Protein AF-A0A3M6VAS5-F1 (afdb_monomer)

pLDDT: mean 88.01, std 10.21, range [37.16, 97.88]

Sequence (318 aa):
MADYNDTTRLKILKGLSEIEGTEEVVKQLQDNLVALWKIEKPFAKNLFAKLELDKAGSEVYFDMWVKYVVQKCDKLHVSKSVINKLSRRHGDEGLLKMFNALAQAEVGKNIQGKLTSALITSWKNQEKSTRDVYELLELNVKSEFNEPINVKLFSMWVQYAVHMQDTDIGAVINRCNLDFRVAILGDLKQIKGMNGVVQLLQNSLLGHFLNFEGSYQDQVVQVFRDLNLQNDLLRNPNLDLFYSFTEKLDRGKTKEEWLITAARAACGDMVLNKILEAAKKNDQTAKLLRRELDKQKILQNDNAFNAYLEGQLQLIQE

Foldseek 3Di:
DDPPDVLNLVVVLVVLVVDPPCVVVNVVSLVVSLVVCVVVVDALVVLCVVQVVLHQRDPSSLVSSLVSCLVCLVPYDDDLVNLVSQCVRVNLNSLVVSLVSNVVSVHNVVSNVSSLVSNLVRCVVVVPDLVNLCVVLVQVPPCPPVPQRDLSSLLSSLVSCVVVVPPCNLVVLVPDDLLSLLSNLQVLLVDPPSVVVNVSSLVVNLVVLVPDDDDPLVSLLVVCVSNVCLPLVVPRSCVVSSQVNVVVVDDPDHSLLSNLSNNCVNPNPVSLVVSLVPDDPPPPSSVSNVVSNVVVVVVVVVVVVVVVVVVVVVVVVD

Structure (mmCIF, N/CA/C/O backbone):
data_AF-A0A3M6VAS5-F1
#
_entry.id   AF-A0A3M6VAS5-F1
#
loop_
_atom_site.group_PDB
_atom_site.id
_atom_site.type_symbol
_atom_site.label_atom_id
_atom_site.label_alt_id
_atom_site.label_comp_id
_atom_site.label_asym_id
_atom_site.label_entity_id
_atom_site.label_seq_id
_atom_site.pdbx_PDB_ins_code
_atom_site.Cartn_x
_atom_site.Cartn_y
_atom_site.Cartn_z
_atom_site.occupancy
_atom_site.B_iso_or_equiv
_atom_site.auth_seq_id
_atom_site.auth_comp_id
_atom_site.auth_asym_id
_atom_site.auth_atom_id
_atom_site.pdbx_PDB_model_num
ATOM 1 N N . MET A 1 1 ? 19.677 -34.483 -25.424 1.00 37.16 1 MET A N 1
ATOM 2 C CA . MET A 1 1 ? 18.945 -33.230 -25.712 1.00 37.16 1 MET A CA 1
ATOM 3 C C . MET A 1 1 ? 19.988 -32.177 -26.029 1.00 37.16 1 MET A C 1
ATOM 5 O O . MET A 1 1 ? 20.904 -32.029 -25.234 1.00 37.16 1 MET A O 1
ATOM 9 N N . ALA A 1 2 ? 19.938 -31.581 -27.221 1.00 37.75 2 ALA A N 1
ATOM 10 C CA . ALA A 1 2 ? 20.997 -30.712 -27.729 1.00 37.75 2 ALA A CA 1
ATOM 11 C C . ALA A 1 2 ? 21.251 -29.518 -26.794 1.00 37.75 2 ALA A C 1
ATOM 13 O O . ALA A 1 2 ? 20.309 -28.850 -26.362 1.00 37.75 2 ALA A O 1
ATOM 14 N N . ASP A 1 3 ? 22.528 -29.274 -26.511 1.00 42.50 3 ASP A N 1
ATOM 15 C CA . ASP A 1 3 ? 23.045 -28.162 -25.717 1.00 42.50 3 ASP A CA 1
ATOM 16 C C . ASP A 1 3 ? 22.912 -26.852 -26.514 1.00 42.50 3 ASP A C 1
ATOM 18 O O . ASP A 1 3 ? 23.864 -26.299 -27.062 1.00 42.50 3 ASP A O 1
ATOM 22 N N . TYR A 1 4 ? 21.670 -26.399 -26.693 1.00 52.38 4 TYR A N 1
ATOM 23 C CA . TYR A 1 4 ? 21.397 -25.080 -27.243 1.00 52.38 4 TYR A CA 1
ATOM 24 C C . TYR A 1 4 ? 21.810 -24.053 -26.195 1.00 52.38 4 TYR A C 1
ATOM 26 O O . TYR A 1 4 ? 21.103 -23.865 -25.201 1.00 52.38 4 TYR A O 1
ATOM 34 N N . ASN A 1 5 ? 22.940 -23.379 -26.429 1.00 74.62 5 ASN A N 1
ATOM 35 C CA . ASN A 1 5 ? 23.345 -22.268 -25.580 1.00 74.62 5 ASN A CA 1
ATOM 36 C C . ASN A 1 5 ? 22.214 -21.221 -25.528 1.00 74.62 5 ASN A C 1
ATOM 38 O O . ASN A 1 5 ? 21.509 -20.968 -26.511 1.00 74.62 5 ASN A O 1
ATOM 42 N N . ASP A 1 6 ? 22.025 -20.613 -24.361 1.00 75.19 6 ASP A N 1
ATOM 43 C CA . ASP A 1 6 ? 20.969 -19.623 -24.125 1.00 75.19 6 ASP A CA 1
ATOM 44 C C . ASP A 1 6 ? 20.954 -18.487 -25.159 1.00 75.19 6 ASP A C 1
ATOM 46 O O . ASP A 1 6 ? 19.893 -17.985 -25.517 1.00 75.19 6 ASP A O 1
ATOM 50 N N . THR A 1 7 ? 22.120 -18.104 -25.683 1.00 80.62 7 THR A N 1
ATOM 51 C CA . THR A 1 7 ? 22.249 -17.088 -26.736 1.00 80.62 7 THR A CA 1
ATOM 52 C C . THR A 1 7 ? 21.488 -17.477 -28.003 1.00 80.62 7 THR A C 1
ATOM 54 O O . THR A 1 7 ? 20.856 -16.632 -28.634 1.00 80.62 7 THR A O 1
ATOM 57 N N . THR A 1 8 ? 21.516 -18.754 -28.378 1.00 84.81 8 THR A N 1
ATOM 58 C CA . THR A 1 8 ? 20.812 -19.249 -29.564 1.00 84.81 8 THR A CA 1
ATOM 59 C C . THR A 1 8 ? 19.305 -19.279 -29.327 1.00 84.81 8 THR A C 1
ATOM 61 O O . THR A 1 8 ? 18.548 -18.856 -30.198 1.00 84.81 8 THR A O 1
ATOM 64 N N . ARG A 1 9 ? 18.861 -19.683 -28.128 1.00 86.56 9 ARG A N 1
ATOM 65 C CA . ARG A 1 9 ? 17.438 -19.639 -27.744 1.00 86.56 9 ARG A CA 1
ATOM 66 C C . ARG A 1 9 ? 16.881 -18.216 -27.776 1.00 86.56 9 ARG A C 1
ATOM 68 O O . ARG A 1 9 ? 15.789 -18.011 -28.290 1.00 86.56 9 ARG A O 1
ATOM 75 N N . LEU A 1 10 ? 17.649 -17.240 -27.289 1.00 88.06 10 LEU A N 1
ATOM 76 C CA . LEU A 1 10 ? 17.271 -15.826 -27.333 1.00 88.06 10 LEU A CA 1
ATOM 77 C C . LEU A 1 10 ? 17.144 -15.321 -28.779 1.00 88.06 10 LEU A C 1
ATOM 79 O O . LEU A 1 10 ? 16.135 -14.720 -29.126 1.00 88.06 10 LEU A O 1
ATOM 83 N N . LYS A 1 11 ? 18.101 -15.637 -29.662 1.00 87.06 11 LYS A N 1
ATOM 84 C CA . LYS A 1 11 ? 18.011 -15.257 -31.086 1.00 87.06 11 LYS A CA 1
ATOM 85 C C . LYS A 1 11 ? 16.782 -15.844 -31.785 1.00 87.06 11 LYS A C 1
ATOM 87 O O . LYS A 1 11 ? 16.129 -15.124 -32.533 1.00 87.06 11 LYS A O 1
ATOM 92 N N . ILE A 1 12 ? 16.466 -17.117 -31.530 1.00 89.12 12 ILE A N 1
ATOM 93 C CA . ILE A 1 12 ? 15.255 -17.765 -32.062 1.00 89.12 12 ILE A CA 1
ATOM 94 C C . ILE A 1 12 ? 14.007 -17.059 -31.536 1.00 89.12 12 ILE A C 1
ATOM 96 O O . ILE A 1 12 ? 13.130 -16.719 -32.321 1.00 89.12 12 ILE A O 1
ATOM 100 N N . LEU A 1 13 ? 13.952 -16.794 -30.228 1.00 90.19 13 LEU A N 1
ATOM 101 C CA . LEU A 1 13 ? 12.840 -16.082 -29.608 1.00 90.19 13 LEU A CA 1
ATOM 102 C C . LEU A 1 13 ? 12.606 -14.715 -30.262 1.00 90.19 13 LEU A C 1
ATOM 104 O O . LEU A 1 13 ? 11.469 -14.402 -30.595 1.00 90.19 13 LEU A O 1
ATOM 108 N N . LYS A 1 14 ? 13.669 -13.930 -30.477 1.00 86.25 14 LYS A N 1
ATOM 109 C CA . LYS A 1 14 ? 13.562 -12.629 -31.146 1.00 86.25 14 LYS A CA 1
ATOM 110 C C . LYS A 1 14 ? 13.015 -12.768 -32.566 1.00 86.25 14 LYS A C 1
ATOM 112 O O . LYS A 1 14 ? 12.072 -12.070 -32.914 1.00 86.25 14 LYS A O 1
ATOM 117 N N . GLY A 1 15 ? 13.579 -13.681 -33.358 1.00 89.25 15 GLY A N 1
ATOM 118 C CA . GLY A 1 15 ? 13.130 -13.894 -34.734 1.00 89.25 15 GLY A CA 1
ATOM 119 C C . GLY A 1 15 ? 11.664 -14.324 -34.812 1.00 89.25 15 GLY A C 1
ATOM 120 O O . GLY A 1 15 ? 10.935 -13.824 -35.654 1.00 89.25 15 GLY A O 1
ATOM 121 N N . LEU A 1 16 ? 11.213 -15.194 -33.900 1.00 89.75 16 LEU A N 1
ATOM 122 C CA . LEU A 1 16 ? 9.803 -15.577 -33.813 1.00 89.75 16 LEU A CA 1
ATOM 123 C C . LEU A 1 16 ? 8.924 -14.399 -33.383 1.00 89.75 16 LEU A C 1
ATOM 125 O O . LEU A 1 16 ? 7.894 -14.179 -33.994 1.00 89.75 16 LEU A O 1
ATOM 129 N N . SER A 1 17 ? 9.349 -13.579 -32.416 1.00 87.00 17 SER A N 1
ATOM 130 C CA . SER A 1 17 ? 8.546 -12.432 -31.954 1.00 87.00 17 SER A CA 1
ATOM 131 C C . SER A 1 17 ? 8.266 -11.364 -33.019 1.00 87.00 17 SER A C 1
ATOM 133 O O . SER A 1 17 ? 7.413 -10.511 -32.804 1.00 87.00 17 SER A O 1
ATOM 135 N N . GLU A 1 18 ? 8.967 -11.407 -34.154 1.00 87.88 18 GLU A N 1
ATOM 136 C CA . GLU A 1 18 ? 8.764 -10.521 -35.305 1.00 87.88 18 GLU A CA 1
ATOM 137 C C . GLU A 1 18 ? 7.804 -11.128 -36.359 1.00 87.88 18 GLU A C 1
ATOM 139 O O . GLU A 1 18 ? 7.487 -10.467 -37.346 1.00 87.88 18 GLU A O 1
ATOM 144 N N . ILE A 1 19 ? 7.333 -12.371 -36.168 1.00 91.56 19 ILE A N 1
ATOM 145 C CA . ILE A 1 19 ? 6.457 -13.107 -37.094 1.00 91.56 19 ILE A CA 1
ATOM 146 C C . ILE A 1 19 ? 5.046 -13.225 -36.501 1.00 91.56 19 ILE A C 1
ATOM 148 O O . ILE A 1 19 ? 4.850 -13.866 -35.465 1.00 91.56 19 ILE A O 1
ATOM 152 N N . GLU A 1 20 ? 4.061 -12.673 -37.210 1.00 90.69 20 GLU A N 1
ATOM 153 C CA . GLU A 1 20 ? 2.636 -12.790 -36.877 1.00 90.69 20 GLU A CA 1
ATOM 154 C C . GLU A 1 20 ? 2.178 -14.260 -36.859 1.00 90.69 20 GLU A C 1
ATOM 156 O O . GLU A 1 20 ? 2.533 -15.051 -37.739 1.00 90.69 20 GLU A O 1
ATOM 161 N N . GLY A 1 21 ? 1.396 -14.643 -35.847 1.00 92.00 21 GLY A N 1
ATOM 162 C CA . GLY A 1 21 ? 0.877 -16.005 -35.681 1.00 92.00 21 GLY A CA 1
ATOM 163 C C . GLY A 1 21 ? 1.789 -16.947 -34.886 1.00 92.00 21 GLY A C 1
ATOM 164 O O . GLY A 1 21 ? 1.493 -18.139 -34.772 1.00 92.00 21 GLY A O 1
ATOM 165 N N . THR A 1 22 ? 2.904 -16.452 -34.335 1.00 92.88 22 THR A N 1
ATOM 166 C CA . THR A 1 22 ? 3.824 -17.246 -33.497 1.00 92.88 22 THR A CA 1
ATOM 167 C C . THR A 1 22 ? 3.734 -16.927 -32.001 1.00 92.88 22 THR A C 1
ATOM 169 O O . THR A 1 22 ? 4.528 -17.439 -31.208 1.00 92.88 22 THR A O 1
ATOM 172 N N . GLU A 1 23 ? 2.753 -16.128 -31.582 1.00 90.75 23 GLU A N 1
ATOM 173 C CA . GLU A 1 23 ? 2.645 -15.541 -30.241 1.00 90.75 23 GLU A CA 1
ATOM 174 C C . GLU A 1 23 ? 2.621 -16.607 -29.138 1.00 90.75 23 GLU A C 1
ATOM 176 O O . GLU A 1 23 ? 3.299 -16.472 -28.117 1.00 90.75 23 GLU A O 1
ATOM 181 N N . GLU A 1 24 ? 1.899 -17.709 -29.357 1.00 92.25 24 GLU A N 1
ATOM 182 C CA . GLU A 1 24 ? 1.828 -18.816 -28.398 1.00 92.25 24 GLU A CA 1
ATOM 183 C C . GLU A 1 24 ? 3.183 -19.528 -28.251 1.00 92.25 24 GLU A C 1
ATOM 185 O O . GLU A 1 24 ? 3.620 -19.835 -27.140 1.00 92.25 24 GLU A O 1
ATOM 190 N N . VAL A 1 25 ? 3.907 -19.727 -29.356 1.00 90.75 25 VAL A N 1
ATOM 191 C CA . VAL A 1 25 ? 5.240 -20.353 -29.341 1.00 90.75 25 VAL A CA 1
ATOM 192 C C . VAL A 1 25 ? 6.253 -19.437 -28.652 1.00 90.75 25 VAL A C 1
ATOM 194 O O . VAL A 1 25 ? 7.049 -19.895 -27.828 1.00 90.75 25 VAL A O 1
ATOM 197 N N . VAL A 1 26 ? 6.197 -18.133 -28.940 1.00 90.12 26 VAL A N 1
ATOM 198 C CA . VAL A 1 26 ? 7.004 -17.094 -28.283 1.00 90.12 26 VAL A CA 1
ATOM 199 C C . VAL A 1 26 ? 6.764 -17.118 -26.775 1.00 90.12 26 VAL A C 1
ATOM 201 O O . VAL A 1 26 ? 7.724 -17.194 -26.008 1.00 90.12 26 VAL A O 1
ATOM 204 N N . LYS A 1 27 ? 5.503 -17.138 -26.336 1.00 89.56 27 LYS A N 1
ATOM 205 C CA . LYS A 1 27 ? 5.136 -17.191 -24.917 1.00 89.56 27 LYS A CA 1
ATOM 206 C C . LYS A 1 27 ? 5.679 -18.443 -24.223 1.00 89.56 27 LYS A C 1
ATOM 208 O O . LYS A 1 27 ? 6.303 -18.335 -23.167 1.00 89.56 27 LYS A O 1
ATOM 213 N N . GLN A 1 28 ? 5.527 -19.620 -24.834 1.00 89.94 28 GLN A N 1
ATOM 214 C CA . GLN A 1 28 ? 6.066 -20.872 -24.288 1.00 89.94 28 GLN A CA 1
ATOM 215 C C . GLN A 1 28 ? 7.598 -20.841 -24.172 1.00 89.94 28 GLN A C 1
ATOM 217 O O . GLN A 1 28 ? 8.160 -21.259 -23.156 1.00 89.94 28 GLN A O 1
ATOM 222 N N . LEU A 1 29 ? 8.294 -20.310 -25.182 1.00 89.44 29 LEU A N 1
ATOM 223 C CA . LEU A 1 29 ? 9.748 -20.127 -25.147 1.00 89.44 29 LEU A CA 1
ATOM 224 C C . LEU A 1 29 ? 10.177 -19.157 -24.039 1.00 89.44 29 LEU A C 1
ATOM 226 O O . LEU A 1 29 ? 11.142 -19.442 -23.324 1.00 89.44 29 LEU A O 1
ATOM 230 N N . GLN A 1 30 ? 9.458 -18.046 -23.859 1.00 89.81 30 GLN A N 1
ATOM 231 C CA . GLN A 1 30 ? 9.714 -17.095 -22.777 1.00 89.81 30 GLN A CA 1
ATOM 232 C C . GLN A 1 30 ? 9.555 -17.753 -21.404 1.00 89.81 30 GLN A C 1
ATOM 234 O O . GLN A 1 30 ? 10.437 -17.620 -20.554 1.00 89.81 30 GLN A O 1
ATOM 239 N N . ASP A 1 31 ? 8.460 -18.483 -21.189 1.00 88.19 31 ASP A N 1
ATOM 240 C CA . ASP A 1 31 ? 8.180 -19.163 -19.924 1.00 88.19 31 ASP A CA 1
ATOM 241 C C . ASP A 1 31 ? 9.241 -20.219 -19.598 1.00 88.19 31 ASP A C 1
ATOM 243 O O . ASP A 1 31 ? 9.740 -20.262 -18.468 1.00 88.19 31 ASP A O 1
ATOM 247 N N . ASN A 1 32 ? 9.661 -21.001 -20.597 1.00 89.12 32 ASN A N 1
ATOM 248 C CA . ASN A 1 32 ? 10.727 -21.992 -20.457 1.00 89.12 32 ASN A CA 1
ATOM 249 C C . ASN A 1 32 ? 12.078 -21.350 -20.104 1.00 89.12 32 ASN A C 1
ATOM 251 O O . ASN A 1 32 ? 12.770 -21.827 -19.203 1.00 89.12 32 ASN A O 1
ATOM 255 N N . LEU A 1 33 ? 12.450 -20.251 -20.768 1.00 89.94 33 LEU A N 1
ATOM 256 C CA . LEU A 1 33 ? 13.692 -19.522 -20.481 1.00 89.94 33 LEU A CA 1
ATOM 257 C C . LEU A 1 33 ? 13.678 -18.903 -19.081 1.00 89.94 33 LEU A C 1
ATOM 259 O O . LEU A 1 33 ? 14.643 -19.045 -18.329 1.00 89.94 33 LEU A O 1
ATOM 263 N N . VAL A 1 34 ? 12.568 -18.274 -18.691 1.00 87.12 34 VAL A N 1
ATOM 264 C CA . VAL A 1 34 ? 12.418 -17.721 -17.341 1.00 87.12 34 VAL A CA 1
ATOM 265 C C . VAL A 1 34 ? 12.504 -18.838 -16.301 1.00 87.12 34 VAL A C 1
ATOM 267 O O . VAL A 1 34 ? 13.209 -18.675 -15.306 1.00 87.12 34 VAL A O 1
ATOM 270 N N . ALA A 1 35 ? 11.850 -19.985 -16.523 1.00 87.06 35 ALA A N 1
ATOM 271 C CA . ALA A 1 35 ? 11.929 -21.148 -15.639 1.00 87.06 35 ALA A CA 1
ATOM 272 C C . ALA A 1 35 ? 13.358 -21.700 -15.517 1.00 87.06 35 ALA A C 1
ATOM 274 O O . ALA A 1 35 ? 13.797 -22.011 -14.408 1.00 87.06 35 ALA A O 1
ATOM 275 N N . LEU A 1 36 ? 14.113 -21.745 -16.614 1.00 87.50 36 LEU A N 1
ATOM 276 C CA . LEU A 1 36 ? 15.519 -22.146 -16.611 1.00 87.50 36 LEU A CA 1
ATOM 277 C C . LEU A 1 36 ? 16.378 -21.183 -15.779 1.00 87.50 36 LEU A C 1
ATOM 279 O O . LEU A 1 36 ? 17.084 -21.620 -14.866 1.00 87.50 36 LEU A O 1
ATOM 283 N N . TRP A 1 37 ? 16.227 -19.868 -15.961 1.00 88.81 37 TRP A N 1
ATOM 284 C CA . TRP A 1 37 ? 16.923 -18.885 -15.123 1.00 88.81 37 TRP A CA 1
ATOM 285 C C . TRP A 1 37 ? 16.540 -19.001 -13.644 1.00 88.81 37 TRP A C 1
ATOM 287 O O . TRP A 1 37 ? 17.341 -18.667 -12.770 1.00 88.81 37 TRP A O 1
ATOM 297 N N . LYS A 1 38 ? 15.354 -19.527 -13.300 1.00 82.00 38 LYS A N 1
ATOM 298 C CA . LYS A 1 38 ? 15.020 -19.797 -11.890 1.00 82.00 38 LYS A CA 1
ATOM 299 C C . LYS A 1 38 ? 15.902 -20.865 -11.257 1.00 82.00 38 LYS A C 1
ATOM 301 O O . LYS A 1 38 ? 16.079 -20.801 -10.032 1.00 82.00 38 LYS A O 1
ATOM 306 N N . ILE A 1 39 ? 16.352 -21.835 -12.049 1.00 83.81 39 ILE A N 1
ATOM 30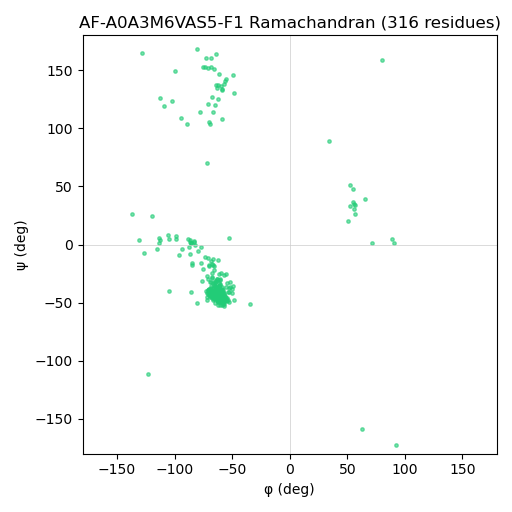7 C CA . ILE A 1 39 ? 17.203 -22.950 -11.630 1.00 83.81 39 ILE A CA 1
ATOM 308 C C . ILE A 1 39 ? 18.651 -22.467 -11.563 1.00 83.81 39 ILE A C 1
ATOM 310 O O . ILE A 1 39 ? 19.281 -22.596 -10.514 1.00 83.81 39 ILE A O 1
ATOM 314 N N . GLU A 1 40 ? 19.126 -21.827 -12.633 1.00 84.31 40 GLU A N 1
ATOM 315 C CA . GLU A 1 40 ? 20.497 -21.310 -12.745 1.00 84.31 40 GLU A CA 1
ATOM 316 C C . GLU A 1 40 ? 20.787 -20.151 -11.783 1.00 84.31 40 GLU A C 1
ATOM 318 O O . GLU A 1 40 ? 21.920 -19.972 -11.342 1.00 84.31 40 GLU A O 1
ATOM 323 N N . LYS A 1 41 ? 19.754 -19.372 -11.432 1.00 83.31 41 LYS A N 1
ATOM 324 C CA . LYS A 1 41 ? 19.809 -18.213 -10.525 1.00 83.31 41 LYS A CA 1
ATOM 325 C C . LYS A 1 41 ? 20.896 -17.194 -10.913 1.00 83.31 41 LYS A C 1
ATOM 327 O O . LYS A 1 41 ? 21.680 -16.787 -10.049 1.00 83.31 41 LYS A O 1
ATOM 332 N N . PRO A 1 42 ? 20.956 -16.728 -12.175 1.00 85.31 42 PRO A N 1
ATOM 333 C CA . PRO A 1 42 ? 21.920 -15.707 -12.551 1.00 85.31 42 PRO A CA 1
ATOM 334 C C . PRO A 1 42 ? 21.686 -14.421 -11.749 1.00 85.31 42 PRO A C 1
ATOM 336 O O . PRO A 1 42 ? 20.552 -14.028 -11.453 1.00 85.31 42 PRO A O 1
ATOM 339 N N . PHE A 1 43 ? 22.764 -13.702 -11.438 1.00 84.31 43 PHE A N 1
ATOM 340 C CA . PHE A 1 43 ? 22.637 -12.362 -10.872 1.00 84.31 43 PHE A CA 1
ATOM 341 C C . PHE A 1 43 ? 21.857 -11.458 -11.835 1.00 84.31 43 PHE A C 1
ATOM 343 O O . PHE A 1 43 ? 22.175 -11.399 -13.023 1.00 84.31 43 PHE A O 1
ATOM 350 N N . ALA A 1 44 ? 20.890 -10.691 -11.318 1.00 85.75 44 ALA A N 1
ATOM 351 C CA . ALA A 1 44 ? 20.032 -9.822 -12.132 1.00 85.75 44 ALA A CA 1
ATOM 352 C C . ALA A 1 44 ? 20.827 -8.870 -13.042 1.00 85.75 44 ALA A C 1
ATOM 354 O O . ALA A 1 44 ? 20.445 -8.659 -14.188 1.00 85.75 44 ALA A O 1
ATOM 355 N N . LYS A 1 45 ? 21.962 -8.343 -12.555 1.00 87.06 45 LYS A N 1
ATOM 356 C CA . LYS A 1 45 ? 22.888 -7.503 -13.335 1.00 87.06 45 LYS A CA 1
ATOM 357 C C . LYS A 1 45 ? 23.500 -8.254 -14.523 1.00 87.06 45 LYS A C 1
ATOM 359 O O . LYS A 1 45 ? 23.649 -7.670 -15.591 1.00 87.06 45 LYS A O 1
ATOM 364 N N . ASN A 1 46 ? 23.872 -9.518 -14.331 1.00 87.62 46 ASN A N 1
ATOM 365 C CA . ASN A 1 46 ? 24.505 -10.323 -15.374 1.00 87.62 46 ASN A CA 1
ATOM 366 C C . ASN A 1 46 ? 23.481 -10.694 -16.442 1.00 87.62 46 ASN A C 1
ATOM 368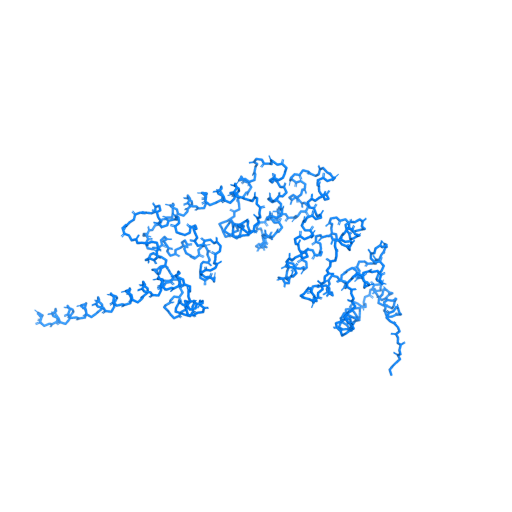 O O . ASN A 1 46 ? 23.779 -10.577 -17.623 1.00 87.62 46 ASN A O 1
ATOM 372 N N . LEU A 1 47 ? 22.263 -11.061 -16.032 1.00 89.06 47 LEU A N 1
ATOM 373 C CA . LEU A 1 47 ? 21.175 -11.315 -16.971 1.00 89.06 47 LEU A CA 1
ATOM 374 C C . LEU A 1 47 ? 20.779 -10.040 -17.734 1.00 89.06 47 LEU A C 1
ATOM 376 O O . LEU A 1 47 ? 20.621 -10.095 -18.945 1.00 89.06 47 LEU A O 1
ATOM 380 N N . PHE A 1 48 ? 20.720 -8.885 -17.061 1.00 88.44 48 PHE A N 1
ATOM 381 C CA . PHE A 1 48 ? 20.466 -7.588 -17.702 1.00 88.44 48 PHE A CA 1
ATOM 382 C C . PHE A 1 48 ? 21.482 -7.284 -18.814 1.00 88.44 48 PHE A C 1
ATOM 384 O O . PHE A 1 48 ? 21.106 -6.867 -19.904 1.00 88.44 48 PHE A O 1
ATOM 391 N N . ALA A 1 49 ? 22.769 -7.536 -18.551 1.00 88.50 49 ALA A N 1
ATOM 392 C CA . ALA A 1 49 ? 23.831 -7.368 -19.540 1.00 88.50 49 ALA A CA 1
ATOM 393 C C . ALA A 1 49 ? 23.782 -8.432 -20.653 1.00 88.50 49 ALA A C 1
ATOM 395 O O . ALA A 1 49 ? 23.989 -8.098 -21.815 1.00 88.50 49 ALA A O 1
ATOM 396 N N . LYS A 1 50 ? 23.480 -9.698 -20.321 1.00 88.25 50 LYS A N 1
ATOM 397 C CA . LYS A 1 50 ? 23.332 -10.807 -21.288 1.00 88.25 50 LYS A CA 1
ATOM 398 C C . LYS A 1 50 ? 22.206 -10.545 -22.290 1.00 88.25 50 LYS A C 1
ATOM 400 O O . LYS A 1 50 ? 22.333 -10.907 -23.451 1.00 88.25 50 LYS A O 1
ATOM 405 N N . LEU A 1 51 ? 21.131 -9.910 -21.831 1.00 89.25 51 LEU A N 1
ATOM 406 C CA . LEU A 1 51 ? 19.990 -9.488 -22.643 1.00 89.25 51 LEU A CA 1
ATOM 407 C C . LEU A 1 51 ? 20.215 -8.141 -23.353 1.00 89.25 51 LEU A C 1
ATOM 409 O O . LEU A 1 51 ? 19.308 -7.631 -24.002 1.00 89.25 51 LEU A O 1
ATOM 413 N N . GLU A 1 52 ? 21.408 -7.553 -23.212 1.00 88.25 52 GLU A N 1
ATOM 414 C CA . GLU A 1 52 ? 21.810 -6.280 -23.824 1.00 88.25 52 GLU A CA 1
ATOM 415 C C . GLU A 1 52 ? 20.896 -5.091 -23.476 1.00 88.25 52 GLU A C 1
ATOM 417 O O . GLU A 1 52 ? 20.830 -4.093 -24.199 1.00 88.25 52 GLU A O 1
ATOM 422 N N . LEU A 1 53 ? 20.225 -5.157 -22.322 1.00 89.19 53 LEU A N 1
ATOM 423 C CA . LEU A 1 53 ? 19.297 -4.125 -21.850 1.00 89.19 53 LEU A CA 1
ATOM 424 C C . LEU A 1 53 ? 20.004 -2.833 -21.413 1.00 89.19 53 LEU A C 1
ATOM 426 O O . LEU A 1 53 ? 19.354 -1.809 -21.217 1.00 89.19 53 LEU A O 1
ATOM 430 N N . ASP A 1 54 ? 21.335 -2.848 -21.281 1.00 84.69 54 ASP A N 1
ATOM 431 C CA . ASP A 1 54 ? 22.150 -1.645 -21.095 1.00 84.69 54 ASP A CA 1
ATOM 432 C C . ASP A 1 54 ? 22.571 -0.967 -22.411 1.00 84.69 54 ASP A C 1
ATOM 434 O O . ASP A 1 54 ? 23.287 0.043 -22.376 1.00 84.69 54 ASP A O 1
ATOM 438 N N . LYS A 1 55 ? 22.119 -1.499 -23.552 1.00 83.31 55 LYS A N 1
ATOM 439 C CA . LYS A 1 55 ? 22.330 -0.974 -24.906 1.00 83.31 55 LYS A CA 1
ATOM 440 C C . LYS A 1 55 ? 20.978 -0.726 -25.591 1.00 83.31 55 LYS A C 1
ATOM 442 O O . LYS A 1 55 ? 20.280 0.192 -25.179 1.00 83.31 55 LYS A O 1
ATOM 447 N N . ALA A 1 56 ? 20.645 -1.515 -26.614 1.00 73.38 56 ALA A N 1
ATOM 448 C CA . ALA A 1 56 ? 19.441 -1.418 -27.441 1.00 73.38 56 ALA A CA 1
ATOM 449 C C . ALA A 1 56 ? 18.590 -2.703 -27.369 1.00 73.38 56 ALA A C 1
ATOM 451 O O . ALA A 1 56 ? 17.902 -3.035 -28.330 1.00 73.38 56 ALA A O 1
ATOM 452 N N . GLY A 1 57 ? 18.715 -3.476 -26.280 1.00 67.06 57 GLY A N 1
ATOM 453 C CA . GLY A 1 57 ? 17.975 -4.727 -26.095 1.00 67.06 57 GLY A CA 1
ATOM 454 C C . GLY A 1 57 ? 16.476 -4.554 -26.372 1.00 67.06 57 GLY A C 1
ATOM 455 O O . GLY A 1 57 ? 15.917 -3.491 -26.122 1.00 67.06 57 GLY A O 1
ATOM 456 N N . SER A 1 58 ? 15.838 -5.589 -26.921 1.00 82.50 58 SER A N 1
ATOM 457 C CA . SER A 1 58 ? 14.433 -5.531 -27.340 1.00 82.50 58 SER A CA 1
ATOM 458 C C . SER A 1 58 ? 13.470 -5.483 -26.155 1.00 82.50 58 SER A C 1
ATOM 460 O O . SER A 1 58 ? 13.739 -6.104 -25.124 1.00 82.50 58 SER A O 1
ATOM 462 N N . GLU A 1 59 ? 12.299 -4.879 -26.359 1.00 83.00 59 GLU A N 1
ATOM 463 C CA . GLU A 1 59 ? 11.221 -4.797 -25.362 1.00 83.00 59 GLU A CA 1
ATOM 464 C C . GLU A 1 59 ? 10.841 -6.171 -24.790 1.00 83.00 59 GLU A C 1
ATOM 466 O O . GLU A 1 59 ? 10.761 -6.354 -23.578 1.00 83.00 59 GLU A O 1
ATOM 471 N N . VAL A 1 60 ? 10.783 -7.189 -25.654 1.00 85.31 60 VAL A N 1
ATOM 472 C CA . VAL A 1 60 ? 10.554 -8.591 -25.271 1.00 85.31 60 VAL A CA 1
ATOM 473 C C . VAL A 1 60 ? 11.547 -9.081 -24.210 1.00 85.31 60 VAL A C 1
ATOM 475 O O . VAL A 1 60 ? 11.184 -9.792 -23.273 1.00 85.31 60 VAL A O 1
ATOM 478 N N . TYR A 1 61 ? 12.821 -8.707 -24.326 1.00 90.00 61 TYR A N 1
ATOM 479 C CA . TYR A 1 61 ? 13.833 -9.105 -23.348 1.00 90.00 61 TYR A CA 1
ATOM 480 C C . TYR A 1 61 ? 13.731 -8.293 -22.065 1.00 90.00 61 TYR A C 1
ATOM 482 O O . TYR A 1 61 ? 14.043 -8.817 -20.991 1.00 90.00 61 TYR A O 1
ATOM 490 N N . PHE A 1 62 ? 13.298 -7.035 -22.161 1.00 89.81 62 PHE A N 1
ATOM 491 C CA . PHE A 1 62 ? 13.044 -6.222 -20.987 1.00 89.81 62 PHE A CA 1
ATOM 492 C C . PHE A 1 62 ? 11.906 -6.829 -20.160 1.00 89.81 62 PHE A C 1
ATOM 494 O O . PHE A 1 62 ? 12.096 -7.074 -18.968 1.00 89.81 62 PHE A O 1
ATOM 501 N N . ASP A 1 63 ? 10.805 -7.219 -20.803 1.00 88.81 63 ASP A N 1
ATOM 502 C CA . ASP A 1 63 ? 9.684 -7.926 -20.174 1.00 88.81 63 ASP A CA 1
ATOM 503 C C . ASP A 1 63 ? 10.101 -9.215 -19.472 1.00 88.81 63 ASP A C 1
ATOM 505 O O . ASP A 1 63 ? 9.774 -9.451 -18.302 1.00 88.81 63 ASP A O 1
ATOM 509 N N . MET A 1 64 ? 10.890 -10.045 -20.153 1.00 90.94 64 MET A N 1
ATOM 510 C CA . MET A 1 64 ? 11.415 -11.270 -19.557 1.00 90.94 64 MET A CA 1
ATOM 511 C C . MET A 1 64 ? 12.301 -10.991 -18.340 1.00 90.94 64 MET A C 1
ATOM 513 O O . MET A 1 64 ? 12.231 -11.714 -17.342 1.00 90.94 64 MET A O 1
ATOM 517 N N . TRP A 1 65 ? 13.135 -9.950 -18.400 1.00 91.88 65 TRP A N 1
ATOM 518 C CA . TRP A 1 65 ? 13.988 -9.565 -17.283 1.00 91.88 65 TRP A CA 1
ATOM 519 C C . TRP A 1 65 ? 13.175 -9.047 -16.093 1.00 91.88 65 TRP A C 1
ATOM 521 O O . TRP A 1 65 ? 13.434 -9.466 -14.963 1.00 91.88 65 TRP A O 1
ATOM 531 N N . VAL A 1 66 ? 12.165 -8.204 -16.331 1.00 91.00 66 VAL A N 1
ATOM 532 C CA . VAL A 1 66 ? 11.230 -7.725 -15.300 1.00 91.00 66 VAL A CA 1
ATOM 533 C C . VAL A 1 66 ? 10.551 -8.917 -14.623 1.00 91.00 66 VAL A C 1
ATOM 535 O O . VAL A 1 66 ? 10.633 -9.061 -13.401 1.00 91.00 66 VAL A O 1
ATOM 538 N N . LYS A 1 67 ? 9.984 -9.840 -15.410 1.00 90.31 67 LYS A N 1
ATOM 539 C CA . LYS A 1 67 ? 9.348 -11.070 -14.911 1.00 90.31 67 LYS A CA 1
ATOM 540 C C . LYS A 1 67 ? 10.307 -11.919 -14.076 1.00 90.31 67 LYS A C 1
ATOM 542 O O . LYS A 1 67 ? 9.930 -12.408 -13.009 1.00 90.31 67 LYS A O 1
ATOM 547 N N . TYR A 1 68 ? 11.557 -12.066 -14.519 1.00 89.88 68 TYR A N 1
ATOM 548 C CA . TYR A 1 68 ? 12.588 -12.770 -13.758 1.00 89.88 68 TYR A CA 1
ATOM 549 C C . TYR A 1 68 ? 12.868 -12.100 -12.407 1.00 89.88 68 TYR A C 1
ATOM 551 O O . TYR A 1 68 ? 12.912 -12.785 -11.381 1.00 89.88 68 TYR A O 1
ATOM 559 N N . VAL A 1 69 ? 13.037 -10.772 -12.381 1.00 89.00 69 VAL A N 1
ATOM 560 C CA . VAL A 1 69 ? 13.319 -10.047 -11.136 1.00 89.00 69 VAL A CA 1
ATOM 561 C C . VAL A 1 69 ? 12.139 -10.118 -10.175 1.00 89.00 69 VAL A C 1
ATOM 563 O O . VAL A 1 69 ? 12.364 -10.393 -8.999 1.00 89.00 69 VAL A O 1
ATOM 566 N N . VAL A 1 70 ? 10.904 -9.938 -10.650 1.00 88.38 70 VAL A N 1
ATOM 567 C CA . VAL A 1 70 ? 9.688 -10.058 -9.826 1.00 88.38 70 VAL A CA 1
ATOM 568 C C . VAL A 1 70 ? 9.621 -11.430 -9.151 1.00 88.38 70 VAL A C 1
ATOM 570 O O . VAL A 1 70 ? 9.418 -11.525 -7.948 1.00 88.38 70 VAL A O 1
ATOM 573 N N . GLN A 1 71 ? 9.893 -12.509 -9.885 1.00 84.38 71 GLN A N 1
ATOM 574 C CA . GLN A 1 71 ? 9.813 -13.873 -9.347 1.00 84.38 71 GLN A CA 1
ATOM 575 C C . GLN A 1 71 ? 10.951 -14.246 -8.383 1.00 84.38 71 GLN A C 1
ATOM 577 O O . GLN A 1 71 ? 10.923 -15.320 -7.773 1.00 84.38 71 GLN A O 1
ATOM 582 N N . LYS A 1 72 ? 11.998 -13.422 -8.286 1.00 80.12 72 LYS A N 1
ATOM 583 C CA . LYS A 1 72 ? 13.220 -13.726 -7.526 1.00 80.12 72 LYS A CA 1
ATOM 584 C C . LYS A 1 72 ? 13.661 -12.602 -6.594 1.00 80.12 72 LYS A C 1
ATOM 586 O O . LYS A 1 72 ? 14.707 -12.738 -5.962 1.00 80.12 72 LYS A O 1
ATOM 591 N N . CYS A 1 73 ? 12.895 -11.526 -6.481 1.00 72.94 73 CYS A N 1
ATOM 592 C CA . CYS A 1 73 ? 13.227 -10.319 -5.723 1.00 72.94 73 CYS A CA 1
ATOM 593 C C . CYS A 1 73 ? 13.655 -10.603 -4.277 1.00 72.94 73 CYS A C 1
ATOM 595 O O . CYS A 1 73 ? 14.608 -9.990 -3.808 1.00 72.94 73 CYS A O 1
ATOM 597 N N . ASP A 1 74 ? 13.050 -11.590 -3.611 1.00 64.31 74 ASP A N 1
ATOM 598 C CA . ASP A 1 74 ? 13.368 -11.951 -2.220 1.00 64.31 74 ASP A CA 1
ATOM 599 C C . ASP A 1 74 ? 14.790 -12.508 -2.062 1.00 64.31 74 ASP A C 1
ATOM 601 O O . ASP A 1 74 ? 15.349 -12.532 -0.968 1.00 64.31 74 ASP A O 1
ATOM 605 N N . LYS A 1 75 ? 15.395 -12.952 -3.169 1.00 63.81 75 LYS A N 1
ATOM 606 C CA . LYS A 1 75 ? 16.755 -13.503 -3.244 1.00 63.81 75 LYS A CA 1
ATOM 607 C C . LYS A 1 75 ? 17.690 -12.640 -4.093 1.00 63.81 75 LYS A C 1
ATOM 609 O O . LYS A 1 75 ? 18.871 -12.961 -4.208 1.00 63.81 75 LYS A O 1
ATOM 614 N N . LEU A 1 76 ? 17.185 -11.569 -4.709 1.00 67.06 76 LEU A N 1
ATOM 615 C CA . LEU A 1 76 ? 17.930 -10.749 -5.656 1.00 67.06 76 LEU A CA 1
ATOM 616 C C . LEU A 1 76 ? 18.198 -9.357 -5.105 1.00 67.06 76 LEU A C 1
ATOM 618 O O . LEU A 1 76 ? 17.300 -8.575 -4.807 1.00 67.06 76 LEU A O 1
ATOM 622 N N . HIS A 1 77 ? 19.475 -8.990 -5.107 1.00 71.12 77 HIS A N 1
ATOM 623 C CA . HIS A 1 77 ? 19.867 -7.602 -4.960 1.00 71.12 77 HIS A CA 1
ATOM 624 C C . HIS A 1 77 ? 19.944 -6.933 -6.340 1.00 71.12 77 HIS A C 1
ATOM 626 O O . HIS A 1 77 ? 20.920 -7.104 -7.076 1.00 71.12 77 HIS A O 1
ATOM 632 N N . VAL A 1 78 ? 18.938 -6.125 -6.688 1.00 78.38 78 VAL A N 1
ATOM 633 C CA . VAL A 1 78 ? 19.066 -5.178 -7.805 1.00 78.38 78 VAL A CA 1
ATOM 634 C C . VAL A 1 78 ? 19.872 -3.976 -7.317 1.00 78.38 78 VAL A C 1
ATOM 636 O O . VAL A 1 78 ? 19.477 -3.237 -6.404 1.00 78.38 78 VAL A O 1
ATOM 639 N N . SER A 1 79 ? 21.067 -3.815 -7.883 1.00 81.44 79 SER A N 1
ATOM 640 C CA . SER A 1 79 ? 21.982 -2.745 -7.493 1.00 81.44 79 SER A CA 1
ATOM 641 C C . SER A 1 79 ? 21.531 -1.398 -8.056 1.00 81.44 79 SER A C 1
ATOM 643 O O . SER A 1 79 ? 20.923 -1.320 -9.123 1.00 81.44 79 SER A O 1
ATOM 645 N N . LYS A 1 80 ? 21.902 -0.311 -7.369 1.00 85.19 80 LYS A N 1
ATOM 646 C CA . LYS A 1 80 ? 21.672 1.063 -7.846 1.00 85.19 80 LYS A CA 1
ATOM 647 C C . LYS A 1 80 ? 22.257 1.289 -9.249 1.00 85.19 80 LYS A C 1
ATOM 649 O O . LYS A 1 80 ? 21.680 2.007 -10.049 1.00 85.19 80 LYS A O 1
ATOM 654 N N . SER A 1 81 ? 23.368 0.622 -9.574 1.00 86.31 81 SER A N 1
ATOM 655 C CA . SER A 1 81 ? 23.984 0.682 -10.905 1.00 86.31 81 SER A CA 1
ATOM 656 C C . SER A 1 81 ? 23.071 0.143 -12.012 1.00 86.31 81 SER A C 1
ATOM 658 O O . SER A 1 81 ? 23.030 0.744 -13.082 1.00 86.31 81 SER A O 1
ATOM 660 N N . VAL A 1 82 ? 22.324 -0.942 -11.766 1.00 87.69 82 VAL A N 1
ATOM 661 C CA . VAL A 1 82 ? 21.362 -1.476 -12.746 1.00 87.69 82 VAL A CA 1
ATOM 662 C C . VAL A 1 82 ? 20.203 -0.504 -12.938 1.00 87.69 82 VAL A C 1
ATOM 664 O O . VAL A 1 82 ? 19.863 -0.206 -14.073 1.00 87.69 82 VAL A O 1
ATOM 667 N N . ILE A 1 83 ? 19.669 0.066 -11.855 1.00 90.56 83 ILE A N 1
ATOM 668 C CA . ILE A 1 83 ? 18.586 1.061 -11.924 1.00 90.56 83 ILE A CA 1
ATOM 669 C C . ILE A 1 83 ? 19.032 2.318 -12.683 1.00 90.56 83 ILE A C 1
ATOM 671 O O . ILE A 1 83 ? 18.308 2.810 -13.540 1.00 90.56 83 ILE A O 1
ATOM 675 N N . ASN A 1 84 ? 20.254 2.800 -12.449 1.00 89.44 84 ASN A N 1
ATOM 676 C CA . ASN A 1 84 ? 20.795 3.941 -13.190 1.00 89.44 84 ASN A CA 1
ATOM 677 C C . ASN A 1 84 ? 20.966 3.631 -14.686 1.00 89.44 84 ASN A C 1
ATOM 679 O O . ASN A 1 84 ? 20.739 4.501 -15.521 1.00 89.44 84 ASN A O 1
ATOM 683 N N . LYS A 1 85 ? 21.390 2.408 -15.038 1.00 90.25 85 LYS A N 1
ATOM 684 C CA . LYS A 1 85 ? 21.469 1.971 -16.441 1.00 90.25 85 LYS A CA 1
ATOM 685 C C . LYS A 1 85 ? 20.079 1.880 -17.071 1.00 90.25 85 LYS A C 1
ATOM 687 O O . LYS A 1 85 ? 19.914 2.360 -18.184 1.00 90.25 85 LYS A O 1
ATOM 692 N N . LEU A 1 86 ? 19.113 1.318 -16.343 1.00 90.50 86 LEU A N 1
ATOM 693 C CA . LEU A 1 86 ? 17.714 1.229 -16.753 1.00 90.50 86 LEU A CA 1
ATOM 694 C C . LEU A 1 86 ? 17.153 2.624 -17.054 1.00 90.50 86 LEU A C 1
ATOM 696 O O . LEU A 1 86 ? 16.731 2.864 -18.174 1.00 90.50 86 LEU A O 1
ATOM 700 N N . SER A 1 87 ? 17.285 3.566 -16.118 1.00 90.88 87 SER A N 1
ATOM 701 C CA . SER A 1 87 ? 16.876 4.967 -16.290 1.00 90.88 87 SER A CA 1
ATOM 702 C C . SER A 1 87 ? 17.506 5.632 -17.520 1.00 90.88 87 SER A C 1
ATOM 704 O O . SER A 1 87 ? 16.816 6.269 -18.304 1.00 90.88 87 SER A O 1
ATOM 706 N N . ARG A 1 88 ? 18.817 5.456 -17.740 1.00 89.31 88 ARG A N 1
ATOM 707 C CA . ARG A 1 88 ? 19.524 6.066 -18.883 1.00 89.31 88 ARG A CA 1
ATOM 708 C C . ARG A 1 88 ? 19.116 5.505 -20.245 1.00 89.31 88 ARG A C 1
ATOM 710 O O . ARG A 1 88 ? 19.372 6.160 -21.248 1.00 89.31 88 ARG A O 1
ATOM 717 N N . ARG A 1 89 ? 18.612 4.270 -20.297 1.00 89.12 89 ARG A N 1
ATOM 718 C CA . ARG A 1 89 ? 18.315 3.563 -21.554 1.00 89.12 89 ARG A CA 1
ATOM 719 C C . ARG A 1 89 ? 16.834 3.507 -21.874 1.00 89.12 89 ARG A C 1
ATOM 721 O O . ARG A 1 89 ? 16.477 3.685 -23.026 1.00 89.12 89 ARG A O 1
ATOM 728 N N . HIS A 1 90 ? 16.017 3.290 -20.854 1.00 87.31 90 HIS A N 1
ATOM 729 C CA . HIS A 1 90 ? 14.576 3.074 -20.965 1.00 87.31 90 HIS A CA 1
ATOM 730 C C . HIS A 1 90 ? 13.769 4.224 -20.347 1.00 87.31 90 HIS A C 1
ATOM 732 O O . HIS A 1 90 ? 12.549 4.153 -20.270 1.00 87.31 90 HIS A O 1
ATOM 738 N N . GLY A 1 91 ? 14.441 5.282 -19.879 1.00 91.62 91 GLY A N 1
ATOM 739 C CA . GLY A 1 91 ? 13.796 6.473 -19.334 1.00 91.62 91 GLY A CA 1
ATOM 740 C C . GLY A 1 91 ? 12.957 6.203 -18.085 1.00 91.62 91 GLY A C 1
ATOM 741 O O . GLY A 1 91 ? 13.149 5.215 -17.367 1.00 91.62 91 GLY A O 1
ATOM 742 N N . ASP A 1 92 ? 12.024 7.117 -17.828 1.00 94.44 92 ASP A N 1
ATOM 743 C CA . ASP A 1 92 ? 11.060 6.996 -16.732 1.00 94.44 92 ASP A CA 1
ATOM 744 C C . ASP A 1 92 ? 10.063 5.858 -16.987 1.00 94.44 92 ASP A C 1
ATOM 746 O O . ASP A 1 92 ? 9.675 5.171 -16.046 1.00 94.44 92 ASP A O 1
ATOM 750 N N . GLU A 1 93 ? 9.723 5.596 -18.251 1.00 92.38 93 GLU A N 1
ATOM 751 C CA . GLU A 1 93 ? 8.821 4.516 -18.663 1.00 92.38 93 GLU A CA 1
ATOM 752 C C . GLU A 1 93 ? 9.353 3.141 -18.238 1.00 92.38 93 GLU A C 1
ATOM 754 O O . GLU A 1 93 ? 8.659 2.385 -17.560 1.00 92.38 93 GLU A O 1
ATOM 759 N N . GLY A 1 94 ? 10.624 2.836 -18.518 1.00 92.31 94 GLY A N 1
ATOM 760 C CA . GLY A 1 94 ? 11.230 1.576 -18.087 1.00 92.31 94 GLY A CA 1
ATOM 761 C C . GLY A 1 94 ? 11.332 1.446 -16.565 1.00 92.31 94 GLY A C 1
ATOM 762 O O . GLY A 1 94 ? 11.155 0.358 -16.008 1.00 92.31 94 GLY A O 1
ATOM 763 N N . LEU A 1 95 ? 11.585 2.552 -15.856 1.00 94.88 95 LEU A N 1
ATOM 764 C CA . LEU A 1 95 ? 11.564 2.556 -14.392 1.00 94.88 95 LEU A CA 1
ATOM 765 C C . LEU A 1 95 ? 10.153 2.288 -13.844 1.00 94.88 95 LEU A C 1
ATOM 767 O O . LEU A 1 95 ? 10.017 1.504 -12.901 1.00 94.88 95 LEU A O 1
ATOM 771 N N . LEU A 1 96 ? 9.122 2.898 -14.436 1.00 94.50 96 LEU A N 1
ATOM 772 C CA . LEU A 1 96 ? 7.719 2.716 -14.055 1.00 94.50 96 LEU A CA 1
ATOM 773 C C . LEU A 1 96 ? 7.216 1.315 -14.367 1.00 94.50 96 LEU A C 1
ATOM 775 O O . LEU A 1 96 ? 6.612 0.691 -13.500 1.00 94.50 96 LEU A O 1
ATOM 779 N N . LYS A 1 97 ? 7.536 0.771 -15.542 1.00 93.12 97 LYS A N 1
ATOM 780 C CA . LYS A 1 97 ? 7.196 -0.604 -15.918 1.00 93.12 97 LYS A CA 1
ATOM 781 C C . LYS A 1 97 ? 7.731 -1.610 -14.900 1.00 93.12 97 LYS A C 1
ATOM 783 O O . LYS A 1 97 ? 6.998 -2.471 -14.413 1.00 93.12 97 LYS A O 1
ATOM 788 N N . MET A 1 98 ? 8.991 -1.447 -14.496 1.00 92.75 98 MET A N 1
ATOM 789 C CA . MET A 1 98 ? 9.597 -2.275 -13.454 1.00 92.75 98 MET A CA 1
ATOM 790 C C . MET A 1 98 ? 8.942 -2.065 -12.079 1.00 92.75 98 MET A C 1
ATOM 792 O O . MET A 1 98 ? 8.728 -3.029 -11.340 1.00 92.75 98 MET A O 1
ATOM 796 N N . PHE A 1 99 ? 8.629 -0.818 -11.716 1.00 93.81 99 PHE A N 1
ATOM 797 C CA . PHE A 1 99 ? 7.955 -0.499 -10.457 1.00 93.81 99 PHE A CA 1
ATOM 798 C C . PHE A 1 99 ? 6.564 -1.138 -10.390 1.00 93.81 99 PHE A C 1
ATOM 800 O O . PHE A 1 99 ? 6.262 -1.821 -9.413 1.00 93.81 99 PHE A O 1
ATOM 807 N N . ASN A 1 100 ? 5.759 -0.978 -11.440 1.00 91.69 100 ASN A N 1
ATOM 808 C CA . ASN A 1 100 ? 4.401 -1.503 -11.539 1.00 91.69 100 ASN A CA 1
ATOM 809 C C . ASN A 1 100 ? 4.381 -3.028 -11.452 1.00 91.69 100 ASN A C 1
ATOM 811 O O . ASN A 1 100 ? 3.600 -3.576 -10.681 1.00 91.69 100 ASN A O 1
ATOM 815 N N . ALA A 1 101 ? 5.298 -3.716 -12.137 1.00 91.25 101 ALA A N 1
ATOM 816 C CA . ALA A 1 101 ? 5.395 -5.172 -12.061 1.00 91.25 101 ALA A CA 1
ATOM 817 C C . ALA A 1 101 ? 5.734 -5.675 -10.642 1.00 91.25 101 ALA A C 1
ATOM 819 O O . ALA A 1 101 ? 5.178 -6.671 -10.178 1.00 91.25 101 ALA A O 1
ATOM 820 N N . LEU A 1 102 ? 6.624 -4.980 -9.922 1.00 90.25 102 LEU A N 1
ATOM 821 C CA . LEU A 1 102 ? 6.946 -5.299 -8.526 1.00 90.25 102 LEU A CA 1
ATOM 822 C C . LEU A 1 102 ? 5.788 -4.976 -7.573 1.00 90.25 102 LEU A C 1
ATOM 824 O O . LEU A 1 102 ? 5.551 -5.729 -6.629 1.00 90.25 102 LEU A O 1
ATOM 828 N N . ALA A 1 103 ? 5.091 -3.861 -7.803 1.00 87.94 103 ALA A N 1
ATOM 829 C CA . ALA A 1 103 ? 3.952 -3.431 -7.002 1.00 87.94 103 ALA A CA 1
ATOM 830 C C . ALA A 1 103 ? 2.761 -4.385 -7.162 1.00 87.94 103 ALA A C 1
ATOM 832 O O . ALA A 1 103 ? 2.204 -4.813 -6.157 1.00 87.94 103 ALA A O 1
ATOM 833 N N . GLN A 1 104 ? 2.439 -4.783 -8.395 1.00 88.06 104 GLN A N 1
ATOM 834 C CA . GLN A 1 104 ? 1.368 -5.731 -8.709 1.00 88.06 104 GLN A CA 1
ATOM 835 C C . GLN A 1 104 ? 1.607 -7.112 -8.087 1.00 88.06 104 GLN A C 1
ATOM 837 O O . GLN A 1 104 ? 0.668 -7.772 -7.659 1.00 88.06 104 GLN A O 1
ATOM 842 N N . ALA A 1 105 ? 2.865 -7.549 -8.020 1.00 88.12 105 ALA A N 1
ATOM 843 C CA . ALA A 1 105 ? 3.239 -8.797 -7.364 1.00 88.12 105 ALA A CA 1
ATOM 844 C C . ALA A 1 105 ? 3.474 -8.650 -5.847 1.00 88.12 105 ALA A C 1
ATOM 846 O O . ALA A 1 105 ? 3.854 -9.624 -5.208 1.00 88.12 105 ALA A O 1
ATOM 847 N N 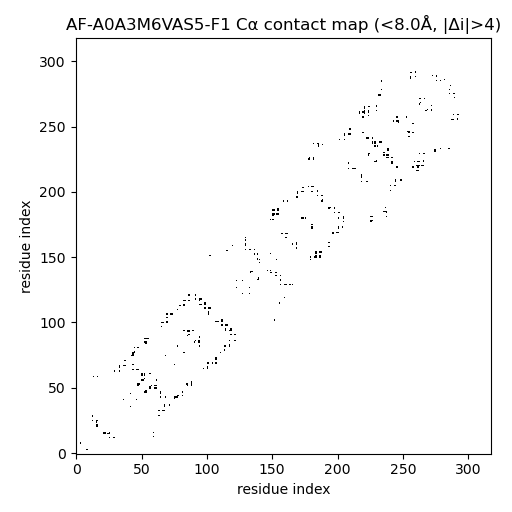. GLU A 1 106 ? 3.288 -7.451 -5.281 1.00 87.69 106 GLU A N 1
ATOM 848 C CA . GLU A 1 106 ? 3.479 -7.111 -3.861 1.00 87.69 106 GLU A CA 1
ATOM 849 C C . GLU A 1 106 ? 4.870 -7.432 -3.284 1.00 87.69 106 GLU A C 1
ATOM 851 O O . GLU A 1 106 ? 5.042 -7.681 -2.087 1.00 87.69 106 GLU A O 1
ATOM 856 N N . VAL A 1 107 ? 5.909 -7.376 -4.118 1.00 88.38 107 VAL A N 1
ATOM 857 C CA . VAL A 1 107 ? 7.247 -7.864 -3.761 1.00 88.38 107 VAL A CA 1
ATOM 858 C C . VAL A 1 107 ? 8.357 -6.844 -4.011 1.00 88.38 107 VAL A C 1
ATOM 860 O O . VAL A 1 107 ? 8.196 -5.847 -4.713 1.00 88.38 107 VAL A O 1
ATOM 863 N N . GLY A 1 108 ? 9.538 -7.075 -3.427 1.00 88.50 108 GLY A N 1
ATOM 864 C CA . GLY A 1 108 ? 10.719 -6.253 -3.706 1.00 88.50 108 GLY A CA 1
ATOM 865 C C . GLY A 1 108 ? 10.593 -4.797 -3.246 1.00 88.50 108 GLY A C 1
ATOM 866 O O . GLY A 1 108 ? 11.075 -3.897 -3.933 1.00 88.50 108 GLY A O 1
ATOM 867 N N . LYS A 1 109 ? 9.984 -4.545 -2.076 1.00 87.62 109 LYS A N 1
ATOM 868 C CA . LYS A 1 109 ? 9.787 -3.193 -1.503 1.00 87.62 109 LYS A CA 1
ATOM 869 C C . LYS A 1 109 ? 11.065 -2.335 -1.488 1.00 87.62 109 LYS A C 1
ATOM 871 O O . LYS A 1 109 ? 11.017 -1.132 -1.721 1.00 87.62 109 LYS A O 1
ATOM 876 N N . ASN A 1 110 ? 12.229 -2.948 -1.263 1.00 87.75 110 ASN A N 1
ATOM 877 C CA . ASN A 1 110 ? 13.527 -2.265 -1.314 1.00 87.75 110 ASN A CA 1
ATOM 878 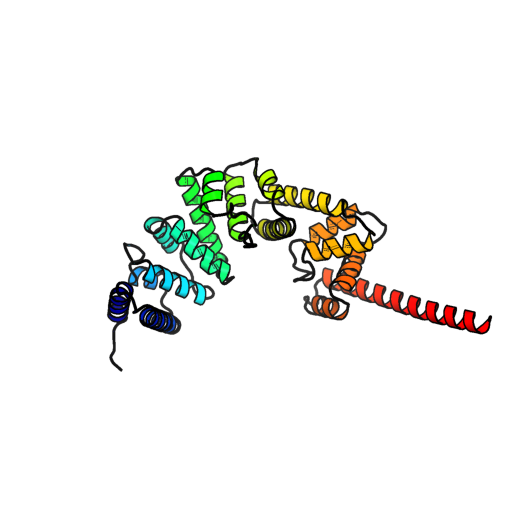C C . ASN A 1 110 ? 13.927 -1.820 -2.735 1.00 87.75 110 ASN A C 1
ATOM 880 O O . ASN A 1 110 ? 14.558 -0.777 -2.897 1.00 87.75 110 ASN A O 1
ATOM 884 N N . ILE A 1 111 ? 13.597 -2.610 -3.760 1.00 90.19 111 ILE A N 1
ATOM 885 C CA . ILE A 1 111 ? 13.819 -2.276 -5.169 1.00 90.19 111 ILE A CA 1
ATOM 886 C C . ILE A 1 111 ? 12.832 -1.186 -5.575 1.00 90.19 111 ILE A C 1
ATOM 888 O O . ILE A 1 111 ? 13.267 -0.193 -6.150 1.00 90.19 111 ILE A O 1
ATOM 892 N N . GLN A 1 112 ? 11.556 -1.317 -5.194 1.00 90.88 112 GLN A N 1
ATOM 893 C CA . GLN A 1 112 ? 10.539 -0.284 -5.404 1.00 90.88 112 GLN A CA 1
ATOM 894 C C . GLN A 1 112 ? 11.007 1.070 -4.852 1.00 90.88 112 GLN A C 1
ATOM 896 O O . GLN A 1 112 ? 11.063 2.033 -5.604 1.00 90.88 112 GLN A O 1
ATOM 901 N N . GLY A 1 113 ? 11.492 1.137 -3.604 1.00 90.56 113 GLY A N 1
ATOM 902 C CA . GLY A 1 113 ? 12.015 2.389 -3.034 1.00 90.56 113 GLY A CA 1
ATOM 903 C C . GLY A 1 113 ? 13.220 2.980 -3.788 1.00 90.56 113 GLY A C 1
ATOM 904 O O . GLY A 1 113 ? 13.345 4.202 -3.917 1.00 90.56 113 GLY A O 1
ATOM 905 N N . LYS A 1 114 ? 14.103 2.136 -4.343 1.00 92.00 114 LYS A N 1
ATOM 906 C CA . LYS A 1 114 ? 15.208 2.598 -5.205 1.00 92.00 114 LYS A CA 1
ATOM 907 C C . LYS A 1 114 ? 14.702 3.122 -6.556 1.00 92.00 114 LYS A C 1
ATOM 909 O O . LYS A 1 114 ? 15.254 4.107 -7.042 1.00 92.00 114 LYS A O 1
ATOM 914 N N . LEU A 1 115 ? 13.687 2.486 -7.146 1.00 94.75 115 LEU A N 1
ATOM 915 C CA . LEU A 1 115 ? 13.041 2.934 -8.387 1.00 94.75 115 LEU A CA 1
ATOM 916 C C . LEU A 1 115 ? 12.319 4.267 -8.170 1.00 94.75 115 LEU A C 1
ATOM 918 O O . LEU A 1 115 ? 12.568 5.200 -8.921 1.00 94.75 115 LEU A O 1
ATOM 922 N N . THR A 1 116 ? 11.545 4.401 -7.089 1.00 93.94 116 THR A N 1
ATOM 923 C CA . THR A 1 116 ? 10.913 5.661 -6.663 1.00 93.94 116 THR A CA 1
ATOM 924 C C . THR A 1 116 ? 11.940 6.785 -6.541 1.00 93.94 116 THR A C 1
ATOM 926 O O . THR A 1 116 ? 11.754 7.866 -7.089 1.00 93.94 116 THR A O 1
ATOM 929 N N . SER A 1 117 ? 13.070 6.523 -5.877 1.00 93.38 117 SER A N 1
ATOM 930 C CA . SER A 1 117 ? 14.141 7.519 -5.733 1.00 93.38 117 SER A CA 1
ATOM 931 C C . SER A 1 117 ? 14.730 7.942 -7.085 1.00 93.38 117 SER A C 1
ATOM 933 O O . SER A 1 117 ? 15.041 9.118 -7.286 1.00 93.38 117 SER A O 1
ATOM 935 N N . ALA A 1 1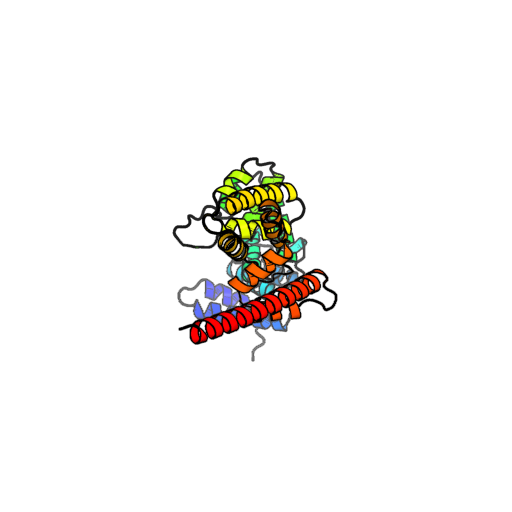18 ? 14.910 6.988 -8.006 1.00 95.69 118 ALA A N 1
ATOM 936 C CA . ALA A 1 118 ? 15.419 7.253 -9.348 1.00 95.69 118 ALA A CA 1
ATOM 937 C C . ALA A 1 118 ? 14.421 8.055 -10.196 1.00 95.69 118 ALA A C 1
ATOM 939 O O . ALA A 1 118 ? 14.836 9.032 -10.810 1.00 95.69 118 ALA A O 1
ATOM 940 N N . LEU A 1 119 ? 13.132 7.701 -10.160 1.00 97.12 119 LEU A N 1
ATOM 941 C CA . LEU A 1 119 ? 12.048 8.433 -10.824 1.00 97.12 119 LEU A CA 1
ATOM 942 C C . LEU A 1 119 ? 11.966 9.878 -10.329 1.00 97.12 119 LEU A C 1
ATOM 944 O O . LEU A 1 119 ? 12.092 10.801 -11.124 1.00 97.12 119 LEU A O 1
ATOM 948 N N . ILE A 1 120 ? 11.901 10.089 -9.010 1.00 95.62 120 ILE A N 1
ATOM 949 C CA . ILE A 1 120 ? 11.875 11.435 -8.415 1.00 95.62 120 ILE A CA 1
ATOM 950 C C . ILE A 1 120 ? 13.105 12.253 -8.830 1.00 95.62 120 ILE A C 1
ATOM 952 O O . ILE A 1 120 ? 12.988 13.437 -9.132 1.00 95.62 120 ILE A O 1
ATOM 956 N N . THR A 1 121 ? 14.294 11.643 -8.847 1.00 95.31 121 THR A N 1
ATOM 957 C CA . THR A 1 121 ? 15.525 12.328 -9.284 1.00 95.31 121 THR A CA 1
ATOM 958 C C . THR A 1 121 ? 15.462 12.681 -10.769 1.00 95.31 121 THR A C 1
ATOM 960 O O . THR A 1 121 ? 15.860 13.775 -11.156 1.00 95.31 121 THR A O 1
ATOM 963 N N . SER A 1 122 ? 14.952 11.768 -11.594 1.00 95.75 122 SER A N 1
ATOM 964 C CA . SER A 1 122 ? 14.790 11.963 -13.032 1.00 95.75 122 SER A CA 1
ATOM 965 C C . SER A 1 122 ? 13.828 13.111 -13.336 1.00 95.75 122 SER A C 1
ATOM 967 O O . SER A 1 122 ? 14.196 14.026 -14.066 1.00 95.75 122 SER A O 1
ATOM 969 N N . TRP A 1 123 ? 12.652 13.131 -12.705 1.00 97.88 123 TRP A N 1
ATOM 970 C CA . TRP A 1 123 ? 11.660 14.195 -12.877 1.00 97.88 123 TRP A CA 1
ATOM 971 C C . TRP A 1 123 ? 12.187 15.565 -12.454 1.00 97.88 123 TRP A C 1
ATOM 973 O O . TRP A 1 123 ? 11.976 16.534 -13.176 1.00 97.88 123 TRP A O 1
ATOM 983 N N . LYS A 1 124 ? 12.948 15.633 -11.350 1.00 96.12 124 LYS A N 1
ATOM 984 C CA . LYS A 1 124 ? 13.630 16.867 -10.921 1.00 96.12 124 LYS A CA 1
ATOM 985 C C . LYS A 1 124 ? 14.639 17.354 -11.956 1.00 96.12 124 LYS A C 1
ATOM 987 O O . LYS A 1 124 ? 14.651 18.531 -12.281 1.00 96.12 124 LYS A O 1
ATOM 992 N N . ASN A 1 125 ? 15.473 16.456 -12.480 1.00 94.75 125 ASN A N 1
ATOM 993 C CA . ASN A 1 125 ? 16.485 16.808 -13.481 1.00 94.75 125 ASN A CA 1
ATOM 994 C C . ASN A 1 125 ? 15.869 17.228 -14.822 1.00 94.75 125 ASN A C 1
ATOM 996 O O . ASN A 1 125 ? 16.489 17.973 -15.570 1.00 94.75 125 ASN A O 1
ATOM 1000 N N . GLN A 1 126 ? 14.681 16.710 -15.131 1.00 95.56 126 GLN A N 1
ATOM 1001 C CA . GLN A 1 126 ? 13.887 17.094 -16.296 1.00 95.56 126 GLN A CA 1
ATOM 1002 C C . GLN A 1 126 ? 12.995 18.317 -16.028 1.00 95.56 126 GLN A C 1
ATOM 1004 O O . GLN A 1 126 ? 12.230 18.690 -16.910 1.00 95.56 126 GLN A O 1
ATOM 1009 N N . GLU A 1 127 ? 13.047 18.893 -14.821 1.00 96.12 127 GLU A N 1
ATOM 1010 C CA . GLU A 1 127 ? 12.241 20.046 -14.399 1.00 96.12 127 GLU A CA 1
ATOM 1011 C C . GLU A 1 127 ? 10.728 19.858 -14.625 1.00 96.12 127 GLU A C 1
ATOM 1013 O O . GLU A 1 127 ? 10.000 20.810 -14.898 1.00 96.12 127 GLU A O 1
ATOM 1018 N N . LYS A 1 128 ? 10.228 18.618 -14.499 1.00 96.88 128 LYS A N 1
ATOM 1019 C CA . LYS A 1 128 ? 8.803 18.322 -14.703 1.00 96.88 128 LYS A CA 1
ATOM 1020 C C . LYS A 1 128 ? 7.948 19.035 -13.660 1.00 96.88 128 LYS A C 1
ATOM 1022 O O . LYS A 1 128 ? 8.249 18.986 -12.463 1.00 96.88 128 LYS A O 1
ATOM 1027 N N . SER A 1 129 ? 6.828 19.615 -14.078 1.00 96.31 129 SER A N 1
ATOM 1028 C CA . SER A 1 129 ? 5.849 20.124 -13.120 1.00 96.31 129 SER A CA 1
ATOM 1029 C C . SER A 1 129 ? 5.179 18.971 -12.361 1.00 96.31 129 SER A C 1
ATOM 1031 O O . SER A 1 129 ? 5.182 17.815 -12.796 1.00 96.31 129 SER A O 1
ATOM 1033 N N . THR A 1 130 ? 4.577 19.263 -11.208 1.00 96.31 130 THR A N 1
ATOM 1034 C CA . THR A 1 130 ? 3.770 18.272 -10.477 1.00 96.31 130 THR A CA 1
ATOM 1035 C C . THR A 1 130 ? 2.586 17.786 -11.302 1.00 96.31 130 THR A C 1
ATOM 1037 O O . THR A 1 130 ? 2.204 16.624 -11.176 1.00 96.31 130 THR A O 1
ATOM 1040 N N . ARG A 1 131 ? 2.052 18.633 -12.190 1.00 93.88 131 ARG A N 1
ATOM 1041 C CA . ARG A 1 131 ? 1.023 18.266 -13.161 1.00 93.88 131 ARG A CA 1
ATOM 1042 C C . ARG A 1 131 ? 1.541 17.285 -14.210 1.00 93.88 131 ARG A C 1
ATOM 1044 O O . ARG A 1 131 ? 0.900 16.263 -14.420 1.00 93.88 131 ARG A O 1
ATOM 1051 N N . ASP A 1 132 ? 2.707 17.541 -14.801 1.00 95.25 132 ASP A N 1
ATOM 1052 C CA . ASP A 1 132 ? 3.286 16.632 -15.801 1.00 95.25 132 ASP A CA 1
ATOM 1053 C C . ASP A 1 132 ? 3.554 15.253 -15.197 1.00 95.25 132 ASP A C 1
ATOM 1055 O O . ASP A 1 132 ? 3.312 14.236 -15.836 1.00 95.25 132 ASP A O 1
ATOM 1059 N N . VAL A 1 133 ? 4.030 15.199 -13.947 1.00 96.31 133 VAL A N 1
ATOM 1060 C CA . VAL A 1 133 ? 4.222 13.925 -13.237 1.00 96.31 133 VAL A CA 1
ATOM 1061 C C . VAL A 1 133 ? 2.883 13.257 -12.921 1.00 96.31 133 VAL A C 1
ATOM 1063 O O . VAL A 1 133 ? 2.784 12.039 -13.016 1.00 96.31 133 VAL A O 1
ATOM 1066 N N . TYR A 1 134 ? 1.848 14.022 -12.569 1.00 91.88 134 TYR A N 1
ATOM 1067 C CA . TYR A 1 134 ? 0.506 13.480 -12.343 1.00 91.88 134 TYR A CA 1
ATOM 1068 C C . TYR A 1 134 ? -0.060 12.811 -13.605 1.00 91.88 134 TYR A C 1
ATOM 1070 O O . TYR A 1 134 ? -0.613 11.716 -13.528 1.00 91.88 134 TYR A O 1
ATOM 1078 N N . GLU A 1 135 ? 0.113 13.457 -14.762 1.00 91.00 135 GLU A N 1
ATOM 1079 C CA . GLU A 1 135 ? -0.315 12.947 -16.069 1.00 91.00 135 GLU A CA 1
ATOM 1080 C C . GLU A 1 135 ? 0.549 11.757 -16.521 1.00 91.00 13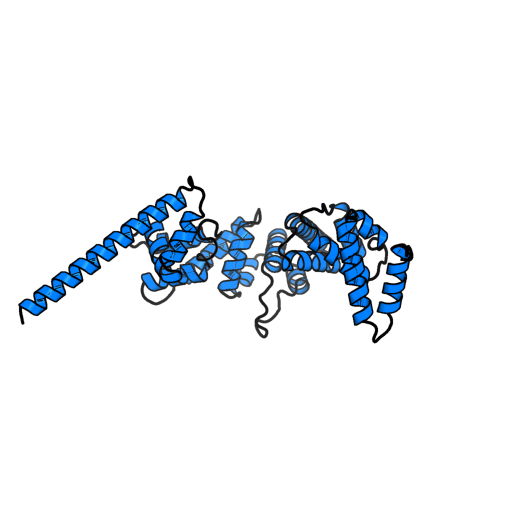5 GLU A C 1
ATOM 1082 O O . GLU A 1 135 ? 0.009 10.745 -16.955 1.00 91.00 135 GLU A O 1
ATOM 1087 N N . LEU A 1 136 ? 1.871 11.822 -16.331 1.00 92.62 136 LEU A N 1
ATOM 1088 C CA . LEU A 1 136 ? 2.815 10.738 -16.644 1.00 92.62 136 LEU A CA 1
ATOM 1089 C C . LEU A 1 136 ? 2.562 9.466 -15.826 1.00 92.62 136 LEU A C 1
ATOM 1091 O O . LEU A 1 136 ? 2.852 8.367 -16.287 1.00 92.62 136 LEU A O 1
ATOM 1095 N N . LEU A 1 137 ? 2.057 9.612 -14.601 1.00 91.81 137 LEU A N 1
ATOM 1096 C CA . LEU A 1 137 ? 1.674 8.497 -13.736 1.00 91.81 137 LEU A CA 1
ATOM 1097 C C . LEU A 1 137 ? 0.242 8.007 -13.983 1.00 91.81 137 LEU A C 1
ATOM 1099 O O . LEU A 1 137 ? -0.220 7.141 -13.241 1.00 91.81 137 LEU A O 1
ATOM 1103 N N . GLU A 1 138 ? -0.451 8.574 -14.975 1.00 87.88 138 GLU A N 1
ATOM 1104 C CA . GLU A 1 138 ? -1.820 8.213 -15.352 1.00 87.88 138 GLU A CA 1
ATOM 1105 C C . GLU A 1 138 ? -2.791 8.298 -14.158 1.00 87.88 138 GLU A C 1
ATOM 1107 O O . GLU A 1 138 ? -3.716 7.508 -13.998 1.00 87.88 138 GLU A O 1
ATOM 1112 N N . LEU A 1 139 ? -2.595 9.283 -13.272 1.00 86.62 139 LEU A N 1
ATOM 1113 C CA . LEU A 1 139 ? -3.447 9.468 -12.086 1.00 86.62 139 LEU A CA 1
ATOM 1114 C C . LEU A 1 139 ? -4.771 10.179 -12.409 1.00 86.62 139 LEU A C 1
ATOM 1116 O O . LEU A 1 139 ? -5.631 10.322 -11.544 1.00 86.62 139 LEU A O 1
ATOM 1120 N N . ASN A 1 140 ? -4.932 10.630 -13.654 1.00 73.31 140 ASN A N 1
ATOM 1121 C CA . ASN A 1 140 ? -6.106 11.315 -14.187 1.00 73.31 140 ASN A CA 1
ATOM 1122 C C . ASN A 1 140 ? -7.230 10.366 -14.638 1.00 73.31 140 ASN A C 1
ATOM 1124 O O . ASN A 1 140 ? -8.235 10.854 -15.163 1.00 73.31 140 ASN A O 1
ATOM 1128 N N . VAL A 1 141 ? -7.072 9.046 -14.466 1.00 57.41 141 VAL A N 1
ATOM 1129 C CA . VAL A 1 141 ? -8.069 8.054 -14.884 1.00 57.41 141 VAL A CA 1
ATOM 1130 C C . VAL A 1 141 ? -9.385 8.352 -14.173 1.00 57.41 141 VAL A C 1
ATOM 1132 O O . VAL A 1 141 ? -9.538 8.203 -12.959 1.00 57.41 141 VAL A O 1
ATOM 1135 N N . LYS A 1 142 ? -10.341 8.849 -14.962 1.00 52.50 142 LYS A N 1
ATOM 1136 C CA . LYS A 1 142 ? -11.709 9.083 -14.528 1.00 52.50 142 LYS A CA 1
ATOM 1137 C C . LYS A 1 142 ? -12.264 7.762 -14.008 1.00 52.50 142 LYS A C 1
ATOM 1139 O O . LYS A 1 142 ? -12.104 6.726 -14.645 1.00 52.50 142 LYS A O 1
ATOM 1144 N N . SER A 1 143 ? -12.992 7.840 -12.900 1.00 47.84 143 SER A N 1
ATOM 1145 C CA . SER A 1 143 ? -13.754 6.765 -12.244 1.00 47.84 143 SER A CA 1
ATOM 1146 C C . SER A 1 143 ? -14.741 5.998 -13.154 1.00 47.84 143 SER A C 1
ATOM 1148 O O . SER A 1 143 ? -15.503 5.175 -12.657 1.00 47.84 143 SER A O 1
ATOM 1150 N N . GLU A 1 144 ? -14.763 6.255 -14.464 1.00 40.28 144 GLU A N 1
ATOM 1151 C CA . GLU A 1 144 ? -15.672 5.657 -15.446 1.00 40.28 144 GLU A CA 1
ATOM 1152 C C . GLU A 1 144 ? -15.435 4.144 -15.635 1.00 40.28 144 GLU A C 1
ATOM 1154 O O . GLU A 1 144 ? -16.346 3.452 -16.077 1.00 40.28 144 GLU A O 1
ATOM 1159 N N . PHE A 1 145 ? -14.277 3.605 -15.223 1.00 41.88 145 PHE A N 1
ATOM 1160 C CA . PHE A 1 145 ? -13.960 2.169 -15.321 1.00 41.88 145 PHE A CA 1
ATOM 1161 C C . PHE A 1 145 ? -13.813 1.432 -13.983 1.00 41.88 145 PHE A C 1
ATOM 1163 O O . PHE A 1 145 ? -13.446 0.260 -13.983 1.00 41.88 145 PHE A O 1
ATOM 1170 N N . ASN A 1 146 ? -14.088 2.074 -12.838 1.00 47.53 146 ASN A N 1
ATOM 1171 C CA . ASN A 1 146 ? -13.819 1.492 -11.510 1.00 47.53 146 ASN A CA 1
ATOM 1172 C C . ASN A 1 146 ? -12.381 0.946 -11.341 1.00 47.53 146 ASN A C 1
ATOM 1174 O O . ASN A 1 146 ? -12.135 0.130 -10.451 1.00 47.53 146 ASN A O 1
ATOM 1178 N N . GLU A 1 147 ? -11.420 1.380 -12.164 1.00 51.25 147 GLU A N 1
ATOM 1179 C CA . GLU A 1 147 ? -10.028 0.994 -11.973 1.00 51.25 147 GLU A CA 1
ATOM 1180 C C . GLU A 1 147 ? -9.499 1.713 -10.726 1.00 51.25 147 GLU A C 1
ATOM 1182 O O . GLU A 1 147 ? -9.560 2.946 -10.647 1.00 51.25 147 GLU A O 1
ATOM 1187 N N . PRO A 1 148 ? -9.028 0.972 -9.708 1.00 57.19 148 PRO A N 1
ATOM 1188 C CA . PRO A 1 148 ? -8.513 1.595 -8.509 1.00 57.19 148 PRO A CA 1
ATOM 1189 C C . PRO A 1 148 ? -7.268 2.391 -8.884 1.00 57.19 148 PRO A C 1
ATOM 1191 O O . PRO A 1 148 ? -6.281 1.818 -9.350 1.00 57.19 148 PRO A O 1
ATOM 1194 N N . ILE A 1 149 ? -7.300 3.708 -8.650 1.00 65.19 149 ILE A N 1
ATOM 1195 C CA . ILE A 1 149 ? -6.105 4.548 -8.746 1.00 65.19 149 ILE A CA 1
ATOM 1196 C C . ILE A 1 149 ? -4.997 3.848 -7.950 1.00 65.19 149 ILE A C 1
ATOM 1198 O O . ILE A 1 149 ? -5.195 3.412 -6.812 1.00 65.19 149 ILE A O 1
ATOM 1202 N N . ASN A 1 150 ? -3.821 3.700 -8.555 1.00 82.25 150 ASN A N 1
ATOM 1203 C CA . ASN A 1 150 ? -2.727 2.991 -7.915 1.00 82.25 150 ASN A CA 1
ATOM 1204 C C . ASN A 1 150 ? -2.199 3.817 -6.730 1.00 82.25 150 ASN A C 1
ATOM 1206 O O . ASN A 1 150 ? -1.462 4.788 -6.912 1.00 82.25 150 ASN A O 1
ATOM 1210 N N . VAL A 1 151 ? -2.553 3.404 -5.506 1.00 88.19 151 VAL A N 1
ATOM 1211 C CA . VAL A 1 151 ? -2.170 4.072 -4.246 1.00 88.19 151 VAL A CA 1
ATOM 1212 C C . VAL A 1 151 ? -0.664 4.331 -4.184 1.00 88.19 151 VAL A C 1
ATOM 1214 O O . VAL A 1 151 ? -0.242 5.397 -3.747 1.00 88.19 151 VAL A O 1
ATOM 1217 N N . LYS A 1 152 ? 0.161 3.399 -4.678 1.00 89.88 152 LYS A N 1
ATOM 1218 C CA . LYS A 1 152 ? 1.623 3.539 -4.658 1.00 89.88 152 LYS A CA 1
ATOM 1219 C C . LYS A 1 152 ? 2.122 4.622 -5.610 1.00 89.88 152 LYS A C 1
ATOM 1221 O O . LYS A 1 152 ? 3.028 5.371 -5.244 1.00 89.88 152 LYS A O 1
ATOM 1226 N N . LEU A 1 153 ? 1.547 4.715 -6.809 1.00 92.12 153 LEU A N 1
ATOM 1227 C CA . LEU A 1 153 ? 1.891 5.773 -7.765 1.00 92.12 153 LEU A CA 1
ATOM 1228 C C . LEU A 1 153 ? 1.401 7.133 -7.269 1.00 92.12 153 LEU A C 1
ATOM 1230 O O . LEU A 1 153 ? 2.145 8.109 -7.326 1.00 92.12 153 LEU A O 1
ATOM 1234 N N . PHE A 1 154 ? 0.208 7.193 -6.680 1.00 93.38 154 PHE A N 1
ATOM 1235 C CA . PHE A 1 154 ? -0.299 8.435 -6.109 1.00 93.38 154 PHE A CA 1
ATOM 1236 C C . PHE A 1 154 ? 0.556 8.913 -4.927 1.00 93.38 154 PHE A C 1
ATOM 1238 O O . PHE A 1 154 ? 0.951 10.075 -4.881 1.00 93.38 154 PHE A O 1
ATOM 1245 N N . SER A 1 155 ? 0.937 8.029 -4.002 1.00 93.88 155 SER A N 1
ATOM 1246 C CA . SER A 1 155 ? 1.873 8.374 -2.924 1.00 93.88 155 SER A CA 1
ATOM 1247 C C . SER A 1 155 ? 3.243 8.814 -3.441 1.00 93.88 155 SER A C 1
ATOM 1249 O O . SER A 1 155 ? 3.920 9.622 -2.803 1.00 93.88 155 SER A O 1
ATOM 1251 N N . MET A 1 156 ? 3.685 8.290 -4.587 1.00 94.88 156 MET A N 1
ATOM 1252 C CA . MET A 1 156 ? 4.910 8.738 -5.253 1.00 94.88 156 MET A CA 1
ATOM 1253 C C . MET A 1 156 ? 4.760 10.151 -5.821 1.00 94.88 156 MET A C 1
ATOM 1255 O O . MET A 1 156 ? 5.661 10.972 -5.639 1.00 94.88 156 MET A O 1
ATOM 1259 N N . TRP A 1 157 ? 3.616 10.461 -6.432 1.00 96.31 157 TRP A N 1
ATOM 1260 C CA . TRP A 1 157 ? 3.283 11.821 -6.843 1.00 96.31 157 TRP A CA 1
ATOM 1261 C C . TRP A 1 157 ? 3.236 12.780 -5.648 1.00 96.31 157 TRP A C 1
ATOM 1263 O O . TRP A 1 157 ? 3.867 13.830 -5.704 1.00 96.31 157 TRP A O 1
ATOM 1273 N N . VAL A 1 158 ? 2.594 12.406 -4.534 1.00 96.06 158 VAL A N 1
ATOM 1274 C CA . VAL A 1 158 ? 2.565 13.229 -3.308 1.00 96.06 158 VAL A CA 1
ATOM 1275 C C . VAL A 1 158 ? 3.981 13.501 -2.798 1.00 96.06 158 VAL A C 1
ATOM 1277 O O . VAL A 1 158 ? 4.312 14.643 -2.491 1.00 96.06 158 VAL A O 1
ATOM 1280 N N . GLN A 1 159 ? 4.849 12.483 -2.748 1.00 95.75 159 GLN A N 1
ATOM 1281 C CA . GLN A 1 159 ? 6.257 12.668 -2.376 1.00 95.75 159 GLN A CA 1
ATOM 1282 C C . GLN A 1 159 ? 6.967 13.669 -3.291 1.00 95.75 159 GLN A C 1
ATOM 1284 O O . GLN A 1 159 ? 7.705 14.533 -2.811 1.00 95.75 159 GLN A O 1
ATOM 1289 N N . TYR A 1 160 ? 6.749 13.564 -4.604 1.00 97.12 160 TYR A N 1
ATOM 1290 C CA . TYR A 1 160 ? 7.297 14.507 -5.572 1.00 97.12 160 TYR A CA 1
ATOM 1291 C C . TYR A 1 160 ? 6.758 15.924 -5.345 1.00 97.12 160 TYR A C 1
ATOM 1293 O O . TYR A 1 160 ? 7.543 16.861 -5.227 1.00 97.12 160 TYR A O 1
ATOM 1301 N N . ALA A 1 161 ? 5.446 16.077 -5.189 1.00 96.62 161 ALA A N 1
ATOM 1302 C CA . ALA A 1 161 ? 4.786 17.358 -4.982 1.00 96.62 161 ALA A CA 1
ATOM 1303 C C . ALA A 1 161 ? 5.246 18.055 -3.692 1.00 96.62 161 ALA A C 1
ATOM 1305 O O . ALA A 1 161 ? 5.528 19.252 -3.709 1.00 96.62 161 ALA A O 1
ATOM 1306 N N . VAL A 1 162 ? 5.446 17.303 -2.601 1.00 95.56 162 VAL A N 1
ATOM 1307 C CA . VAL A 1 162 ? 6.048 17.829 -1.361 1.00 95.56 162 VAL A CA 1
ATOM 1308 C C . VAL A 1 162 ? 7.462 18.352 -1.620 1.00 95.56 162 VAL A C 1
ATOM 1310 O O . VAL A 1 162 ? 7.821 19.423 -1.135 1.00 95.56 162 VAL A O 1
ATOM 1313 N N . HIS A 1 163 ? 8.274 17.634 -2.403 1.00 93.38 163 HIS A N 1
ATOM 1314 C CA . HIS A 1 163 ? 9.608 18.111 -2.774 1.00 93.38 163 HIS A CA 1
ATOM 1315 C C . HIS A 1 163 ? 9.580 19.377 -3.633 1.00 93.38 163 HIS A C 1
ATOM 1317 O O . HIS A 1 163 ? 10.490 20.195 -3.510 1.00 93.38 163 HIS A O 1
ATOM 1323 N N . MET A 1 164 ? 8.562 19.521 -4.479 1.00 95.69 164 MET A N 1
ATOM 1324 C CA . MET A 1 164 ? 8.340 20.700 -5.316 1.00 95.69 164 MET A CA 1
ATOM 1325 C C . MET A 1 164 ? 7.631 21.840 -4.568 1.00 95.69 164 MET A C 1
ATOM 1327 O O . MET A 1 164 ? 7.429 22.896 -5.154 1.00 95.69 164 MET A O 1
ATOM 1331 N N . GLN A 1 165 ? 7.295 21.649 -3.283 1.00 94.12 165 GLN A N 1
ATOM 1332 C CA . GLN A 1 165 ? 6.571 22.616 -2.447 1.00 94.12 165 GLN A CA 1
ATOM 1333 C C . GLN A 1 165 ? 5.214 23.026 -3.040 1.00 94.12 165 GLN A C 1
ATOM 1335 O O . GLN A 1 165 ? 4.770 24.161 -2.887 1.00 94.12 165 GLN A O 1
ATOM 1340 N N . ASP A 1 166 ? 4.553 22.087 -3.713 1.00 92.25 166 ASP A N 1
ATOM 1341 C CA . ASP A 1 166 ? 3.226 22.295 -4.277 1.00 92.25 166 ASP A CA 1
ATOM 1342 C C . ASP A 1 166 ? 2.186 22.451 -3.156 1.00 92.25 166 ASP A C 1
ATOM 1344 O O . ASP A 1 166 ? 2.090 21.628 -2.240 1.00 92.25 166 ASP A O 1
ATOM 1348 N N . THR A 1 167 ? 1.412 23.531 -3.215 1.00 88.94 167 THR A N 1
ATOM 1349 C CA . THR A 1 167 ? 0.391 23.870 -2.220 1.00 88.94 167 THR A CA 1
ATOM 1350 C C . THR A 1 167 ? -0.953 23.190 -2.483 1.00 88.94 167 THR A C 1
ATOM 1352 O O . THR A 1 167 ? -1.777 23.099 -1.571 1.00 88.94 167 THR A O 1
ATOM 1355 N N . ASP A 1 168 ? -1.175 22.660 -3.687 1.00 89.50 168 ASP A N 1
ATOM 1356 C CA . ASP A 1 168 ? -2.463 22.107 -4.118 1.00 89.50 168 ASP A CA 1
ATOM 1357 C C . ASP A 1 168 ? -2.642 20.627 -3.749 1.00 89.50 168 ASP A C 1
ATOM 1359 O O . ASP A 1 168 ? -3.721 20.061 -3.946 1.00 89.50 168 ASP A O 1
ATOM 1363 N N . ILE A 1 169 ? -1.629 19.999 -3.138 1.00 91.56 169 ILE A N 1
ATOM 1364 C CA . ILE A 1 169 ? -1.639 18.584 -2.723 1.00 91.56 169 ILE A CA 1
ATOM 1365 C C . ILE A 1 169 ? -2.918 18.240 -1.948 1.00 91.56 169 ILE A C 1
ATOM 1367 O O . ILE A 1 169 ? -3.589 17.251 -2.245 1.00 91.56 169 ILE A O 1
ATOM 1371 N N . GLY A 1 170 ? -3.287 19.077 -0.972 1.00 89.38 170 GLY A N 1
ATOM 1372 C CA . GLY A 1 170 ? -4.485 18.867 -0.159 1.00 89.38 170 GLY A CA 1
ATOM 1373 C C . GLY A 1 170 ? -5.778 18.930 -0.975 1.00 89.38 170 GLY A C 1
ATOM 1374 O O . GLY A 1 170 ? -6.678 18.119 -0.761 1.00 89.38 170 GLY A O 1
ATOM 1375 N N . ALA A 1 171 ? -5.864 19.846 -1.942 1.00 89.94 171 ALA A N 1
ATOM 1376 C CA . ALA A 1 171 ? -7.027 19.974 -2.814 1.00 89.94 171 ALA A CA 1
ATOM 1377 C C . ALA A 1 171 ? -7.180 18.754 -3.733 1.00 89.94 171 ALA A C 1
ATOM 1379 O O . ALA A 1 171 ? -8.292 18.254 -3.895 1.00 89.94 171 ALA A O 1
ATOM 1380 N N . VAL A 1 172 ? -6.079 18.240 -4.291 1.00 90.38 172 VAL A N 1
ATOM 1381 C CA . VAL A 1 172 ? -6.094 17.028 -5.128 1.00 90.38 172 VAL A CA 1
ATOM 1382 C C . VAL A 1 172 ? -6.514 15.804 -4.311 1.00 90.38 172 VAL A C 1
ATOM 1384 O O . VAL A 1 172 ? -7.414 15.074 -4.726 1.00 90.38 172 VAL A O 1
ATOM 1387 N N . ILE A 1 173 ? -5.939 15.609 -3.118 1.00 89.69 173 ILE A N 1
ATOM 1388 C CA . ILE A 1 173 ? -6.301 14.488 -2.233 1.00 89.69 173 ILE A CA 1
ATOM 1389 C C . ILE A 1 173 ? -7.779 14.558 -1.824 1.00 89.69 173 ILE A C 1
ATOM 1391 O O . ILE A 1 173 ? -8.464 13.540 -1.826 1.00 89.69 173 ILE A O 1
ATOM 1395 N N . ASN A 1 174 ? -8.301 15.744 -1.504 1.00 88.12 174 ASN A N 1
ATOM 1396 C CA . ASN A 1 174 ? -9.685 15.894 -1.046 1.00 88.12 174 ASN A CA 1
ATOM 1397 C C . ASN A 1 174 ? -10.741 15.660 -2.138 1.00 88.12 174 ASN A C 1
ATOM 1399 O O . ASN A 1 174 ? -11.895 15.423 -1.796 1.00 88.12 174 ASN A O 1
ATOM 1403 N N . ARG A 1 175 ? -10.370 15.696 -3.426 1.00 87.81 175 ARG A N 1
ATOM 1404 C CA . ARG A 1 175 ? -11.264 15.306 -4.536 1.00 87.81 175 ARG A CA 1
ATOM 1405 C C . ARG A 1 175 ? -11.396 13.794 -4.690 1.00 87.81 175 ARG A C 1
ATOM 1407 O O . ARG A 1 175 ? -12.297 13.332 -5.384 1.00 87.81 175 ARG A O 1
ATOM 1414 N N . CYS A 1 176 ? -10.492 13.029 -4.087 1.00 87.06 176 CYS A N 1
ATOM 1415 C CA . CYS A 1 176 ? -10.559 11.582 -4.132 1.00 87.06 176 CYS A CA 1
ATOM 1416 C C . CYS A 1 176 ? -11.686 11.048 -3.239 1.00 87.06 176 CYS A C 1
ATOM 1418 O O . CYS A 1 176 ? -12.025 11.654 -2.220 1.00 87.06 176 CYS A O 1
ATOM 1420 N N . ASN A 1 177 ? -12.224 9.878 -3.592 1.00 89.38 177 ASN A N 1
ATOM 1421 C CA . ASN A 1 177 ? -13.216 9.193 -2.764 1.00 89.38 177 ASN A CA 1
ATOM 1422 C C . ASN A 1 177 ? -12.633 8.758 -1.402 1.00 89.38 177 ASN A C 1
ATOM 1424 O O . ASN A 1 177 ? -11.414 8.740 -1.198 1.00 89.38 177 ASN A O 1
ATOM 1428 N N . LEU A 1 178 ? -13.520 8.431 -0.459 1.00 91.00 178 LEU A N 1
ATOM 1429 C CA . LEU A 1 178 ? -13.155 8.106 0.920 1.00 91.00 178 LEU A CA 1
ATOM 1430 C C . LEU A 1 178 ? -12.178 6.925 1.008 1.00 91.00 178 LEU A C 1
ATOM 1432 O O . LEU A 1 178 ? -11.120 7.068 1.621 1.00 91.00 178 LEU A O 1
ATOM 1436 N N . ASP A 1 179 ? -12.495 5.807 0.355 1.00 90.12 179 ASP A N 1
ATOM 1437 C CA . ASP A 1 179 ? -11.688 4.581 0.393 1.00 90.12 179 ASP A CA 1
ATOM 1438 C C . ASP A 1 179 ? -10.253 4.838 -0.073 1.00 90.12 179 ASP A C 1
ATOM 1440 O O . ASP A 1 179 ? -9.280 4.432 0.569 1.00 90.12 179 ASP A O 1
ATOM 1444 N N . PHE A 1 180 ? -10.101 5.592 -1.163 1.00 89.50 180 PHE A N 1
ATOM 1445 C CA . PHE A 1 180 ? -8.795 5.939 -1.702 1.00 89.50 180 PHE A CA 1
ATOM 1446 C C . PHE A 1 180 ? -8.012 6.861 -0.766 1.00 89.50 180 PHE A C 1
ATOM 1448 O O . PHE A 1 180 ? -6.815 6.665 -0.549 1.00 89.50 180 PHE A O 1
ATOM 1455 N N . ARG A 1 181 ? -8.684 7.837 -0.145 1.00 93.44 181 ARG A N 1
ATOM 1456 C CA . ARG A 1 181 ? -8.069 8.720 0.856 1.00 93.44 181 ARG A CA 1
ATOM 1457 C C . ARG A 1 181 ? -7.588 7.945 2.083 1.00 93.44 181 ARG A C 1
ATOM 1459 O O . ARG A 1 181 ? -6.495 8.219 2.575 1.00 93.44 181 ARG A O 1
ATOM 1466 N N . VAL A 1 182 ? -8.356 6.965 2.556 1.00 94.62 182 VAL A N 1
ATOM 1467 C CA . VAL A 1 182 ? -7.956 6.077 3.661 1.00 94.62 182 VAL A CA 1
ATOM 1468 C C . VAL A 1 182 ? -6.750 5.218 3.270 1.00 94.62 182 VAL A C 1
ATOM 1470 O O . VAL A 1 182 ? -5.807 5.081 4.059 1.00 94.62 182 VAL A O 1
ATOM 1473 N N . ALA A 1 183 ? -6.743 4.673 2.051 1.00 92.75 183 ALA A N 1
ATOM 1474 C CA . ALA A 1 183 ? -5.641 3.859 1.547 1.00 92.75 183 ALA A CA 1
ATOM 1475 C C . ALA A 1 183 ? -4.340 4.670 1.404 1.00 92.75 183 ALA A C 1
ATOM 1477 O O . ALA A 1 183 ? -3.286 4.234 1.874 1.00 92.75 183 ALA A O 1
ATOM 1478 N N . ILE A 1 184 ? -4.418 5.880 0.836 1.00 93.56 184 ILE A N 1
ATOM 1479 C CA . ILE A 1 184 ? -3.280 6.806 0.752 1.00 93.56 184 ILE A CA 1
ATOM 1480 C C . ILE A 1 184 ? -2.774 7.175 2.141 1.00 93.56 184 ILE A C 1
ATOM 1482 O O . ILE A 1 184 ? -1.564 7.183 2.348 1.00 93.56 184 ILE A O 1
ATOM 1486 N N . LEU A 1 185 ? -3.657 7.474 3.101 1.00 95.81 185 LEU A N 1
ATOM 1487 C CA . LEU A 1 185 ? -3.230 7.811 4.461 1.00 95.81 185 LEU A CA 1
ATOM 1488 C C . LEU A 1 185 ? -2.345 6.707 5.052 1.00 95.81 185 LEU A C 1
ATOM 1490 O O . LEU A 1 185 ? -1.273 6.994 5.591 1.00 95.81 185 LEU A O 1
ATOM 1494 N N . GLY A 1 186 ? -2.787 5.455 4.920 1.00 94.06 186 GLY A N 1
ATOM 1495 C CA . GLY A 1 186 ? -2.043 4.299 5.406 1.00 94.06 186 GLY A CA 1
ATOM 1496 C C . GLY A 1 186 ? -0.668 4.172 4.749 1.00 94.06 186 GLY A C 1
ATOM 1497 O O . GLY A 1 186 ? 0.313 3.876 5.434 1.00 94.06 186 GLY A O 1
ATOM 1498 N N . ASP A 1 187 ? -0.581 4.444 3.446 1.00 92.69 187 ASP A N 1
ATOM 1499 C CA . ASP A 1 187 ? 0.673 4.388 2.697 1.00 92.69 187 ASP A CA 1
ATOM 1500 C C . ASP A 1 187 ? 1.628 5.543 3.044 1.00 92.69 187 ASP A C 1
ATOM 1502 O O . ASP A 1 187 ? 2.796 5.311 3.362 1.00 92.69 187 ASP A O 1
ATOM 1506 N N . LEU A 1 188 ? 1.128 6.784 3.076 1.00 95.50 188 LEU A N 1
ATOM 1507 C CA . LEU A 1 188 ? 1.912 7.978 3.410 1.00 95.50 188 LEU A CA 1
ATOM 1508 C C . LEU A 1 188 ? 2.495 7.921 4.822 1.00 95.50 188 LEU A C 1
ATOM 1510 O O . LEU A 1 188 ? 3.614 8.386 5.033 1.00 95.50 188 LEU A O 1
ATOM 1514 N N . LYS A 1 189 ? 1.797 7.301 5.781 1.00 95.19 189 LYS A N 1
ATOM 1515 C CA . LYS A 1 189 ? 2.319 7.072 7.140 1.00 95.19 189 LYS A CA 1
ATOM 1516 C C . LYS A 1 189 ? 3.596 6.232 7.175 1.00 95.19 189 LYS A C 1
ATOM 1518 O O . LYS A 1 189 ? 4.375 6.351 8.117 1.00 95.19 189 LYS A O 1
ATOM 1523 N N . GLN A 1 190 ? 3.833 5.399 6.163 1.00 91.81 190 GLN A N 1
ATOM 1524 C CA . GLN A 1 190 ? 5.047 4.585 6.055 1.00 91.81 190 GLN A CA 1
ATOM 1525 C C . GLN A 1 190 ? 6.207 5.336 5.381 1.00 91.81 190 GLN A C 1
ATOM 1527 O O . GLN A 1 190 ? 7.334 4.836 5.345 1.00 91.81 190 GLN A O 1
ATOM 1532 N N . ILE A 1 191 ? 5.955 6.530 4.837 1.00 91.25 191 ILE A N 1
ATOM 1533 C CA . ILE A 1 191 ? 6.922 7.308 4.067 1.00 91.25 191 ILE A CA 1
ATOM 1534 C C . ILE A 1 191 ? 7.483 8.440 4.935 1.00 91.25 191 ILE A C 1
ATOM 1536 O O . ILE A 1 191 ? 6.771 9.312 5.436 1.00 91.25 191 ILE A O 1
ATOM 1540 N N . LYS A 1 192 ? 8.811 8.467 5.084 1.00 91.50 192 LYS A N 1
ATOM 1541 C CA . LYS A 1 192 ? 9.503 9.506 5.855 1.00 91.50 192 LYS A CA 1
ATOM 1542 C C . LYS A 1 192 ? 9.296 10.887 5.222 1.00 91.50 192 LYS A C 1
ATOM 1544 O O . LYS A 1 192 ? 9.509 11.062 4.029 1.00 91.50 192 LYS A O 1
ATOM 1549 N N . GLY A 1 193 ? 8.979 11.881 6.051 1.00 91.25 193 GLY A N 1
ATOM 1550 C CA . GLY A 1 193 ? 8.837 13.279 5.626 1.00 91.25 193 GLY A CA 1
ATOM 1551 C C . GLY A 1 193 ? 7.424 13.672 5.195 1.00 91.25 193 GLY A C 1
ATOM 1552 O O . GLY A 1 193 ? 7.212 14.829 4.851 1.00 91.25 193 GLY A O 1
ATOM 1553 N N . MET A 1 194 ? 6.450 12.759 5.259 1.00 95.56 194 MET A N 1
ATOM 1554 C CA . MET A 1 194 ? 5.059 13.036 4.873 1.00 95.56 194 MET A CA 1
ATOM 1555 C C . MET A 1 194 ? 4.189 13.598 6.009 1.00 95.56 194 MET A C 1
ATOM 1557 O O . MET A 1 194 ? 2.998 13.805 5.803 1.00 95.56 194 MET A O 1
ATOM 1561 N N . ASN A 1 195 ? 4.754 13.885 7.191 1.00 94.75 195 ASN A N 1
ATOM 1562 C CA . ASN A 1 195 ? 4.004 14.272 8.399 1.00 94.75 195 ASN A CA 1
ATOM 1563 C C . ASN A 1 195 ? 2.980 15.398 8.163 1.00 94.75 195 ASN A C 1
ATOM 1565 O O . ASN A 1 195 ? 1.861 15.311 8.656 1.00 94.75 195 ASN A O 1
ATOM 1569 N N . GLY A 1 196 ? 3.340 16.431 7.391 1.00 94.75 196 GLY A N 1
ATOM 1570 C CA . GLY A 1 196 ? 2.430 17.543 7.090 1.00 94.75 196 GLY A CA 1
ATOM 1571 C C . GLY A 1 196 ? 1.206 17.113 6.275 1.00 94.75 196 GLY A C 1
ATOM 1572 O O . GLY A 1 196 ? 0.077 17.447 6.631 1.00 94.75 196 GLY A O 1
ATOM 1573 N N . VAL A 1 197 ? 1.413 16.317 5.221 1.00 96.31 197 VAL A N 1
ATOM 1574 C CA . VAL A 1 197 ? 0.323 15.803 4.373 1.00 96.31 197 VAL A CA 1
ATOM 1575 C C . VAL A 1 197 ? -0.510 14.761 5.122 1.00 96.31 197 VAL A C 1
ATOM 1577 O O . VAL A 1 197 ? -1.735 14.779 5.031 1.00 96.31 197 VAL A O 1
ATOM 1580 N N . VAL A 1 198 ? 0.136 13.899 5.915 1.00 97.44 198 VAL A N 1
ATOM 1581 C CA . VAL A 1 198 ? -0.535 12.929 6.795 1.00 97.44 198 VAL A CA 1
ATOM 1582 C C . VAL A 1 198 ? -1.477 13.651 7.758 1.00 97.44 198 VAL A C 1
ATOM 1584 O O . VAL A 1 198 ? -2.653 13.301 7.815 1.00 97.44 198 VAL A O 1
ATOM 1587 N N . GLN A 1 199 ? -1.014 14.702 8.442 1.00 96.38 199 GLN A N 1
ATOM 1588 C CA . GLN A 1 199 ? -1.850 15.469 9.369 1.00 96.38 199 GLN A CA 1
ATOM 1589 C C . GLN A 1 199 ? -3.024 16.160 8.660 1.00 96.38 199 GLN A C 1
ATOM 1591 O O . GLN A 1 199 ? -4.146 16.146 9.168 1.00 96.38 199 GLN A O 1
ATOM 1596 N N . LEU A 1 200 ? -2.787 16.749 7.481 1.00 94.94 200 LEU A N 1
ATOM 1597 C CA . LEU A 1 200 ? -3.836 17.371 6.667 1.00 94.94 200 LEU A CA 1
ATOM 1598 C C . LEU A 1 200 ? -4.930 16.354 6.323 1.00 94.94 200 LEU A C 1
ATOM 1600 O O . LEU A 1 200 ? -6.120 16.621 6.516 1.00 94.94 200 LEU A O 1
ATOM 1604 N N . LEU A 1 201 ? -4.526 15.172 5.858 1.00 96.12 201 LEU A N 1
ATOM 1605 C CA . LEU A 1 201 ? -5.440 14.110 5.466 1.00 96.12 201 LEU A CA 1
ATOM 1606 C C . LEU A 1 201 ? -6.202 13.535 6.666 1.00 96.12 201 LEU A C 1
ATOM 1608 O O . LEU A 1 201 ? -7.417 13.367 6.576 1.00 96.12 201 LEU A O 1
ATOM 1612 N N . GLN A 1 202 ? -5.527 13.316 7.800 1.00 97.25 202 GLN A N 1
ATOM 1613 C CA . GLN A 1 202 ? -6.168 12.900 9.053 1.00 97.25 202 GLN A CA 1
ATOM 1614 C C . GLN A 1 202 ? -7.228 13.902 9.503 1.00 97.25 202 GLN A C 1
ATOM 1616 O O . GLN A 1 202 ? -8.337 13.494 9.825 1.00 97.25 202 GLN A O 1
ATOM 1621 N N . ASN A 1 203 ? -6.927 15.204 9.480 1.00 95.94 203 ASN A N 1
ATOM 1622 C CA . ASN A 1 203 ? -7.879 16.241 9.881 1.00 95.94 203 ASN A CA 1
ATOM 1623 C C . ASN A 1 203 ? -9.119 16.256 8.987 1.00 95.94 203 ASN A C 1
ATOM 1625 O O . ASN A 1 203 ? -10.239 16.371 9.483 1.00 95.94 203 ASN A O 1
ATOM 1629 N N . SER A 1 204 ? -8.925 16.124 7.675 1.00 95.56 204 SER A N 1
ATOM 1630 C CA . SER A 1 204 ? -10.038 16.122 6.733 1.00 95.56 204 SER A CA 1
ATOM 1631 C C . SER A 1 204 ? -10.893 14.850 6.842 1.00 95.56 204 SER A C 1
ATOM 1633 O O . SER A 1 204 ? -12.117 14.949 6.832 1.00 95.56 204 SER A O 1
ATOM 1635 N N . LEU A 1 205 ? -10.279 13.672 7.012 1.00 97.44 205 LEU A N 1
ATOM 1636 C CA . LEU A 1 205 ? -11.008 12.417 7.252 1.00 97.44 205 LEU A CA 1
ATOM 1637 C C . LEU A 1 205 ? -11.756 12.446 8.588 1.00 97.44 205 LEU A C 1
ATOM 1639 O O . LEU A 1 205 ? -12.919 12.072 8.656 1.00 97.44 205 LEU A O 1
ATOM 1643 N N . LEU A 1 206 ? -11.120 12.955 9.641 1.00 96.75 206 LEU A N 1
ATOM 1644 C CA . LEU A 1 206 ? -11.737 13.110 10.953 1.00 96.75 206 LEU A CA 1
ATOM 1645 C C . LEU A 1 206 ? -12.958 14.035 10.904 1.00 96.75 206 LEU A C 1
ATOM 1647 O O . LEU A 1 206 ? -13.988 13.710 11.484 1.00 96.75 206 LEU A O 1
ATOM 1651 N N . GLY A 1 207 ? -12.864 15.158 10.184 1.00 94.94 207 GLY A N 1
ATOM 1652 C CA . GLY A 1 207 ? -14.007 16.042 9.949 1.00 94.94 207 GLY A CA 1
ATOM 1653 C C . GLY A 1 207 ? -15.136 15.354 9.180 1.00 94.94 207 GLY A C 1
ATOM 1654 O O . GLY A 1 207 ? -16.296 15.532 9.526 1.00 94.94 207 GLY A O 1
ATOM 1655 N N . HIS A 1 208 ? -14.806 14.528 8.184 1.00 95.12 208 HIS A N 1
ATOM 1656 C CA . HIS A 1 208 ? -15.790 13.728 7.454 1.00 95.12 208 HIS A CA 1
ATOM 1657 C C . HIS A 1 208 ? -16.510 12.725 8.370 1.00 95.12 208 HIS A C 1
ATOM 1659 O O . HIS A 1 208 ? -17.735 12.691 8.394 1.00 95.12 208 HIS A O 1
ATOM 1665 N N . PHE A 1 209 ? -15.765 11.958 9.169 1.00 96.56 209 PHE A N 1
ATOM 1666 C CA . PHE A 1 209 ? -16.331 10.953 10.075 1.00 96.56 209 PHE A CA 1
ATOM 1667 C C . PHE A 1 209 ? -17.206 11.548 11.180 1.00 96.56 209 PHE A C 1
ATOM 1669 O O . PHE A 1 209 ? -18.230 10.969 11.525 1.00 96.56 209 PHE A O 1
ATOM 1676 N N . LEU A 1 210 ? -16.842 12.716 11.718 1.00 94.19 210 LEU A N 1
ATOM 1677 C CA . LEU A 1 210 ? -17.643 13.409 12.737 1.00 94.19 210 LEU A CA 1
ATOM 1678 C C . LEU A 1 210 ? -18.980 13.948 12.205 1.00 94.19 210 LEU A C 1
ATOM 1680 O O . LEU A 1 210 ? -19.841 14.303 13.004 1.00 94.19 210 LEU A O 1
ATOM 1684 N N . ASN A 1 211 ? -19.152 13.999 10.882 1.00 93.56 211 ASN A N 1
ATOM 1685 C CA . ASN A 1 211 ? -20.387 14.423 10.227 1.00 93.56 211 ASN A CA 1
ATOM 1686 C C . ASN A 1 211 ? -21.257 13.243 9.766 1.00 93.56 211 ASN A C 1
ATOM 1688 O O . ASN A 1 211 ? -22.241 13.468 9.063 1.00 93.56 211 ASN A O 1
ATOM 1692 N N . PHE A 1 212 ? -20.911 11.998 10.112 1.00 93.81 212 PHE A N 1
ATOM 1693 C CA . PHE A 1 212 ? -21.783 10.865 9.816 1.00 93.81 212 PHE A CA 1
ATOM 1694 C C . PHE A 1 212 ? -23.126 10.993 10.537 1.00 93.81 212 PHE A C 1
ATOM 1696 O O . PHE A 1 212 ? -23.201 11.359 11.709 1.00 93.81 212 PHE A O 1
ATOM 1703 N N . GLU A 1 213 ? -24.196 10.681 9.810 1.00 90.94 213 GLU A N 1
ATOM 1704 C CA . GLU A 1 213 ? -25.552 10.642 10.345 1.00 90.94 213 GLU A CA 1
ATOM 1705 C C . GLU A 1 213 ? -25.811 9.323 11.095 1.00 90.94 213 GLU A C 1
ATOM 1707 O O . GLU A 1 213 ? -25.043 8.365 11.007 1.00 90.94 213 GLU A O 1
ATOM 1712 N N . GLY A 1 214 ? -26.917 9.259 11.838 1.00 89.50 214 GLY A N 1
ATOM 1713 C CA . GLY A 1 214 ? -27.330 8.053 12.560 1.00 89.50 214 GLY A CA 1
ATOM 1714 C C . GLY A 1 214 ? -26.834 7.986 14.003 1.00 89.50 214 GLY A C 1
ATOM 1715 O O . GLY A 1 214 ? -26.310 8.958 14.554 1.00 89.50 214 GLY A O 1
ATOM 1716 N N . SER A 1 215 ? -27.060 6.837 14.648 1.00 91.31 215 SER A N 1
ATOM 1717 C CA . SER A 1 215 ? -26.692 6.664 16.053 1.00 91.31 215 SER A CA 1
ATOM 1718 C C . SER A 1 215 ? -25.173 6.641 16.221 1.00 91.31 215 SER A C 1
ATOM 1720 O O . SER A 1 215 ? -24.438 6.202 15.339 1.00 91.31 215 SER A O 1
ATOM 1722 N N . TYR A 1 216 ? -24.684 7.051 17.391 1.00 88.56 216 TYR A N 1
ATOM 1723 C CA . TYR A 1 216 ? -23.250 7.010 17.686 1.00 88.56 216 TYR A CA 1
ATOM 1724 C C . TYR A 1 216 ? -22.648 5.615 17.513 1.00 88.56 216 TYR A C 1
ATOM 1726 O O . TYR A 1 216 ? -21.516 5.483 17.059 1.00 88.56 216 TYR A O 1
ATOM 1734 N N . GLN A 1 217 ? -23.399 4.569 17.863 1.00 90.62 217 GLN A N 1
ATOM 1735 C CA . GLN A 1 217 ? -22.929 3.203 17.685 1.00 90.62 217 GLN A CA 1
ATOM 1736 C C . GLN A 1 217 ? -22.775 2.864 16.199 1.00 90.62 217 GLN A C 1
ATOM 1738 O O . GLN A 1 217 ? -21.751 2.298 15.822 1.00 90.62 217 GLN A O 1
ATOM 1743 N N . ASP A 1 218 ? -23.730 3.269 15.360 1.00 92.69 218 ASP A N 1
ATOM 1744 C CA . ASP A 1 218 ? -23.660 3.051 13.912 1.00 92.69 218 ASP A CA 1
ATOM 1745 C C . ASP A 1 218 ? -22.485 3.810 13.292 1.00 92.69 218 ASP A C 1
ATOM 1747 O O . ASP A 1 218 ? -21.724 3.229 12.520 1.00 92.69 218 ASP A O 1
ATOM 1751 N N . GLN A 1 219 ? -22.262 5.062 13.705 1.00 94.50 219 GLN A N 1
ATOM 1752 C CA . GLN A 1 219 ? -21.129 5.867 13.240 1.00 94.50 219 GLN A CA 1
ATOM 1753 C C . GLN A 1 219 ? -19.790 5.203 13.576 1.00 94.50 219 GLN A C 1
ATOM 1755 O O . GLN A 1 219 ? -18.935 5.058 12.706 1.00 94.50 219 GLN A O 1
ATOM 1760 N N . VAL A 1 220 ? -19.593 4.754 14.821 1.00 95.44 220 VAL A N 1
ATOM 1761 C CA . VAL A 1 220 ? -18.337 4.102 15.232 1.00 95.44 220 VAL A CA 1
ATOM 1762 C C . VAL A 1 220 ? -18.126 2.794 14.453 1.00 95.44 220 VAL A C 1
ATOM 1764 O O . VAL A 1 220 ? -17.004 2.509 14.028 1.00 95.44 220 VAL A O 1
ATOM 1767 N N . VAL A 1 221 ? -19.186 2.016 14.208 1.00 95.88 221 VAL A N 1
ATOM 1768 C CA . VAL A 1 221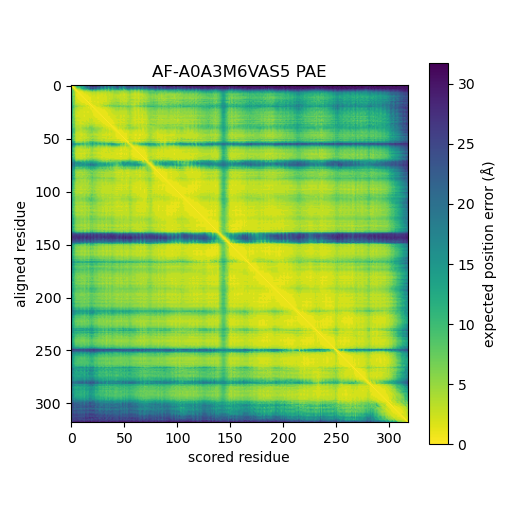 ? -19.118 0.800 13.376 1.00 95.88 221 VAL A CA 1
ATOM 1769 C C . VAL A 1 221 ? -18.774 1.134 11.924 1.00 95.88 221 VAL A C 1
ATOM 1771 O O . VAL A 1 221 ? -17.956 0.441 11.318 1.00 95.88 221 VAL A O 1
ATOM 1774 N N . GLN A 1 222 ? -19.359 2.194 11.368 1.00 96.06 222 GLN A N 1
ATOM 1775 C CA . GLN A 1 222 ? -19.084 2.641 10.007 1.00 96.06 222 GLN A CA 1
ATOM 1776 C C . GLN A 1 222 ? -17.634 3.110 9.859 1.00 96.06 222 GLN A C 1
ATOM 1778 O O . GLN A 1 222 ? -16.919 2.594 9.008 1.00 96.06 222 GLN A O 1
ATOM 1783 N N . VAL A 1 223 ? -17.147 3.984 10.746 1.00 97.38 223 VAL A N 1
ATOM 1784 C CA . VAL A 1 223 ? -15.751 4.457 10.726 1.00 97.38 223 VAL A CA 1
ATOM 1785 C C . VAL A 1 223 ? -14.767 3.295 10.862 1.00 97.38 223 VAL A C 1
ATOM 1787 O O . VAL A 1 223 ? -13.740 3.275 10.187 1.00 97.38 223 VAL A O 1
ATOM 1790 N N . PHE A 1 224 ? -15.071 2.297 11.695 1.00 97.12 224 PHE A N 1
ATOM 1791 C CA . PHE A 1 224 ? -14.246 1.092 11.801 1.00 97.12 224 PHE A CA 1
ATOM 1792 C C . PHE A 1 224 ? -14.115 0.359 10.456 1.00 97.12 224 PHE A C 1
ATOM 1794 O O . PHE A 1 224 ? -13.010 -0.049 10.085 1.00 97.12 224 PHE A O 1
ATOM 1801 N N . ARG A 1 225 ? -15.231 0.209 9.729 1.00 95.56 225 ARG A N 1
ATOM 1802 C CA . ARG A 1 225 ? -15.281 -0.456 8.418 1.00 95.56 225 ARG A CA 1
ATOM 1803 C C . ARG A 1 225 ? -14.582 0.364 7.337 1.00 95.56 225 ARG A C 1
ATOM 1805 O O . ARG A 1 225 ? -13.774 -0.205 6.608 1.00 95.56 225 ARG A O 1
ATOM 1812 N N . ASP A 1 226 ? -14.833 1.670 7.291 1.00 95.88 226 ASP A N 1
ATOM 1813 C CA . ASP A 1 226 ? -14.264 2.597 6.302 1.00 95.88 226 ASP A CA 1
ATOM 1814 C C . ASP A 1 226 ? -12.746 2.745 6.476 1.00 95.88 226 ASP A C 1
ATOM 1816 O O . ASP A 1 226 ? -12.003 2.863 5.506 1.00 95.88 226 ASP A O 1
ATOM 1820 N N . LEU A 1 227 ? -12.248 2.666 7.715 1.00 96.25 227 LEU A N 1
ATOM 1821 C CA . LEU A 1 227 ? -10.811 2.596 8.009 1.00 96.25 227 LEU A CA 1
ATOM 1822 C C . LEU A 1 227 ? -10.201 1.208 7.768 1.00 96.25 227 LEU A C 1
ATOM 1824 O O . LEU A 1 227 ? -8.989 1.026 7.929 1.00 96.25 227 LEU A O 1
ATOM 1828 N N . ASN A 1 228 ? -11.024 0.240 7.366 1.00 92.38 228 ASN A N 1
ATOM 1829 C CA . ASN A 1 228 ? -10.645 -1.131 7.069 1.00 92.38 228 ASN A CA 1
ATOM 1830 C C . ASN A 1 228 ? -9.927 -1.828 8.243 1.00 92.38 228 ASN A C 1
ATOM 1832 O O . ASN A 1 228 ? -9.007 -2.627 8.044 1.00 92.38 228 ASN A O 1
ATOM 1836 N N . LEU A 1 229 ? -10.318 -1.511 9.483 1.00 93.69 229 LEU A N 1
ATOM 1837 C CA . LEU A 1 229 ? -9.642 -1.988 10.697 1.00 93.69 229 LEU A CA 1
ATOM 1838 C C . LEU A 1 229 ? -9.832 -3.485 10.955 1.00 93.69 229 LEU A C 1
ATOM 1840 O O . LEU A 1 229 ? -9.049 -4.094 11.681 1.00 93.69 229 LEU A O 1
ATOM 1844 N N . GLN A 1 230 ? -10.833 -4.107 10.334 1.00 87.94 230 GLN A N 1
ATOM 1845 C CA . GLN A 1 230 ? -11.009 -5.559 10.329 1.00 87.94 230 GLN A CA 1
ATOM 1846 C C . GLN A 1 230 ? -9.782 -6.297 9.772 1.00 87.94 230 GLN A C 1
ATOM 1848 O O . GLN A 1 230 ? -9.529 -7.441 10.151 1.00 87.94 230 GLN A O 1
ATOM 1853 N N . ASN A 1 231 ? -9.004 -5.638 8.909 1.00 84.69 231 ASN A N 1
ATOM 1854 C CA . ASN A 1 231 ? -7.791 -6.180 8.323 1.00 84.69 231 ASN A CA 1
ATOM 1855 C C . ASN A 1 231 ? -6.573 -5.747 9.147 1.00 84.69 231 ASN A C 1
ATOM 1857 O O . ASN A 1 231 ? -6.176 -4.582 9.140 1.00 84.69 231 ASN A O 1
ATOM 1861 N N . ASP A 1 232 ? -5.983 -6.715 9.854 1.00 85.06 232 ASP A N 1
ATOM 1862 C CA . ASP A 1 232 ? -4.791 -6.540 10.697 1.00 85.06 232 ASP A CA 1
ATOM 1863 C C . ASP A 1 232 ? -4.948 -5.433 11.761 1.00 85.06 232 ASP A C 1
ATOM 1865 O O . ASP A 1 232 ? -4.077 -4.584 11.926 1.00 85.06 232 ASP A O 1
ATOM 1869 N N . LEU A 1 233 ? -6.074 -5.448 12.492 1.00 91.19 233 LEU A N 1
ATOM 1870 C CA . LEU A 1 233 ? -6.492 -4.453 13.496 1.00 91.19 233 LEU A CA 1
ATOM 1871 C C . LEU A 1 233 ? -5.347 -3.822 14.302 1.00 91.19 233 LEU A C 1
ATOM 1873 O O . LEU A 1 233 ? -5.255 -2.604 14.406 1.00 91.19 233 LEU A O 1
ATOM 1877 N N . LEU A 1 234 ? -4.471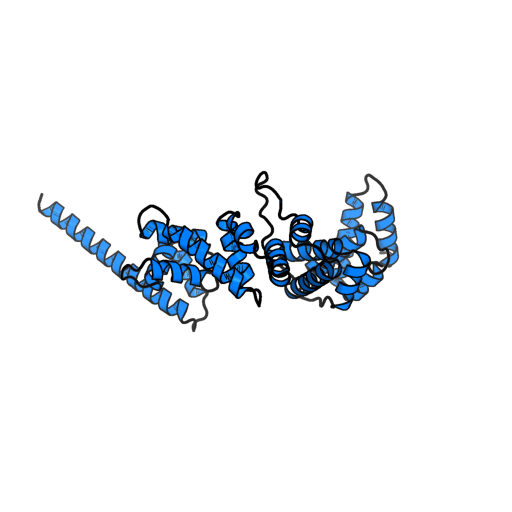 -4.650 14.878 1.00 89.94 234 LEU A N 1
ATOM 1878 C CA . LEU A 1 234 ? -3.406 -4.202 15.781 1.00 89.94 234 LEU A CA 1
ATOM 1879 C C . LEU A 1 234 ? -2.227 -3.534 15.066 1.00 89.94 234 LEU A C 1
ATOM 1881 O O . LEU A 1 234 ? -1.448 -2.828 15.702 1.00 89.94 234 LEU A O 1
ATOM 1885 N N . ARG A 1 235 ? -2.058 -3.789 13.767 1.00 89.38 235 ARG A N 1
ATOM 1886 C CA . ARG A 1 235 ? -0.982 -3.225 12.939 1.00 89.38 235 ARG A CA 1
ATOM 1887 C C . ARG A 1 235 ? -1.511 -2.281 11.869 1.00 89.38 235 ARG A C 1
ATOM 1889 O O . ARG A 1 235 ? -0.720 -1.755 11.086 1.00 89.38 235 ARG A O 1
ATOM 1896 N N . ASN A 1 236 ? -2.823 -2.073 11.828 1.00 92.12 236 ASN A N 1
ATOM 1897 C CA . ASN A 1 236 ? -3.446 -1.210 10.853 1.00 92.12 236 ASN A CA 1
ATOM 1898 C C . ASN A 1 236 ? -2.921 0.226 11.047 1.00 92.12 236 ASN A C 1
ATOM 1900 O O . ASN A 1 236 ? -3.010 0.773 12.151 1.00 92.12 236 ASN A O 1
ATOM 1904 N N . PRO A 1 237 ? -2.375 0.857 9.993 1.00 92.94 237 PRO A N 1
ATOM 1905 C CA . PRO A 1 237 ? -1.760 2.175 10.098 1.00 92.94 237 PRO A CA 1
ATOM 1906 C C . PRO A 1 237 ? -2.758 3.289 10.431 1.00 92.94 237 PRO A C 1
ATOM 1908 O O . PRO A 1 237 ? -2.323 4.392 10.744 1.00 92.94 237 PRO A O 1
ATOM 1911 N N . ASN A 1 238 ? -4.066 3.031 10.351 1.00 95.69 238 ASN A N 1
ATOM 1912 C CA . ASN A 1 238 ? -5.127 4.006 10.587 1.00 95.69 238 ASN A CA 1
ATOM 1913 C C . ASN A 1 238 ? -5.839 3.834 11.941 1.00 95.69 238 ASN A C 1
ATOM 1915 O O . ASN A 1 238 ? -6.785 4.569 12.223 1.00 95.69 238 ASN A O 1
ATOM 1919 N N . LEU A 1 239 ? -5.386 2.915 12.804 1.00 95.38 239 LEU A N 1
ATOM 1920 C CA . LEU A 1 239 ? -5.981 2.695 14.130 1.00 95.38 239 LEU A CA 1
ATOM 1921 C C . LEU A 1 239 ? -5.955 3.958 15.017 1.00 95.38 239 LEU A C 1
ATOM 1923 O O . LEU A 1 239 ? -6.903 4.245 15.743 1.00 95.38 239 LEU A O 1
ATOM 1927 N N . ASP A 1 240 ? -4.896 4.756 14.931 1.00 95.19 240 ASP A N 1
ATOM 1928 C CA . ASP A 1 240 ? -4.761 6.043 15.625 1.00 95.19 240 ASP A CA 1
ATOM 1929 C C . ASP A 1 240 ? -5.794 7.089 15.172 1.00 95.19 240 ASP A C 1
ATOM 1931 O O . ASP A 1 240 ? -6.225 7.918 15.977 1.00 95.19 240 ASP A O 1
ATOM 1935 N N . LEU A 1 241 ? -6.224 7.047 13.904 1.00 97.31 241 LEU A N 1
ATOM 1936 C CA . LEU A 1 241 ? -7.282 7.924 13.400 1.00 97.31 241 LEU A CA 1
ATOM 1937 C C . LEU A 1 241 ? -8.640 7.528 13.989 1.00 97.31 241 LEU A C 1
ATOM 1939 O O . LEU A 1 241 ? -9.407 8.407 14.377 1.00 97.31 241 LEU A O 1
ATOM 1943 N N . PHE A 1 242 ? -8.904 6.227 14.130 1.00 97.06 242 PHE A N 1
ATOM 1944 C CA . PHE A 1 242 ? -10.088 5.744 14.841 1.00 97.06 242 PHE A CA 1
ATOM 1945 C C . PHE A 1 242 ? -10.088 6.197 16.302 1.00 97.06 242 PHE A C 1
ATOM 1947 O O . PHE A 1 242 ? -11.088 6.720 16.787 1.00 97.06 242 PHE A O 1
ATOM 1954 N N . TYR A 1 243 ? -8.951 6.081 16.992 1.00 95.44 243 TYR A N 1
ATOM 1955 C CA . TYR A 1 243 ? -8.828 6.584 18.359 1.00 95.44 243 TYR A CA 1
ATOM 1956 C C . TYR A 1 243 ? -9.081 8.087 18.446 1.00 95.44 243 TYR A C 1
ATOM 1958 O O . TYR A 1 243 ? -9.902 8.509 19.257 1.00 95.44 243 TYR A O 1
ATOM 1966 N N . SER A 1 244 ? -8.482 8.873 17.551 1.00 95.25 244 SER A N 1
ATOM 1967 C CA . SER A 1 244 ? -8.714 10.320 17.473 1.00 95.25 244 SER A CA 1
ATOM 1968 C C . SER A 1 244 ? -10.188 10.663 17.224 1.00 95.25 244 SER A C 1
ATOM 1970 O O . SER A 1 244 ? -10.707 11.624 17.790 1.00 95.25 244 SER A O 1
ATOM 1972 N N . PHE A 1 245 ? -10.881 9.875 16.397 1.00 96.38 245 PHE A N 1
ATOM 1973 C CA . PHE A 1 245 ? -12.321 9.995 16.177 1.00 96.38 245 PHE A CA 1
ATOM 1974 C C . PHE A 1 245 ? -13.116 9.736 17.460 1.00 96.38 245 PHE A C 1
ATOM 1976 O O . PHE A 1 245 ? -13.902 10.589 17.869 1.00 96.38 245 PHE A O 1
ATOM 1983 N N . THR A 1 246 ? -12.867 8.617 18.141 1.00 94.31 246 THR A N 1
ATOM 1984 C CA . THR A 1 246 ? -13.588 8.270 19.377 1.00 94.31 246 THR A CA 1
ATOM 1985 C C . THR A 1 246 ? -13.306 9.231 20.534 1.00 94.31 246 THR A C 1
ATOM 1987 O O . THR A 1 246 ? -14.213 9.529 21.306 1.00 94.31 246 THR A O 1
ATOM 1990 N N . GLU A 1 247 ? -12.083 9.760 20.633 1.00 92.44 247 GLU A N 1
ATOM 1991 C CA . GLU A 1 247 ? -11.706 10.768 21.630 1.00 92.44 247 GLU A CA 1
ATOM 1992 C C . GLU A 1 247 ? -12.452 12.088 21.386 1.00 92.44 247 GLU A C 1
ATOM 1994 O O . GLU A 1 247 ? -12.957 12.685 22.332 1.00 92.44 247 GLU A O 1
ATOM 1999 N N . LYS A 1 248 ? -12.597 12.520 20.124 1.00 90.69 248 LYS A N 1
ATOM 2000 C CA . LYS A 1 248 ? -13.375 13.725 19.780 1.00 90.69 248 LYS A CA 1
ATOM 2001 C C . LYS A 1 248 ? -14.878 13.556 19.921 1.00 90.69 248 LYS A C 1
ATOM 2003 O O . LYS A 1 248 ? -15.575 14.547 20.124 1.00 90.69 248 LYS A O 1
ATOM 2008 N N . LEU A 1 249 ? -15.376 12.332 19.781 1.00 84.81 249 LEU A N 1
ATOM 2009 C CA . LEU A 1 249 ? -16.786 12.052 20.002 1.00 84.81 249 LEU A CA 1
ATOM 2010 C C . LEU A 1 249 ? -17.170 12.325 21.470 1.00 84.81 249 LEU A C 1
ATOM 2012 O O . LEU A 1 249 ? -18.306 12.718 21.700 1.00 84.81 249 LEU A O 1
ATOM 2016 N N . ASP A 1 250 ? -16.226 12.155 22.414 1.00 70.38 250 ASP A N 1
ATOM 2017 C CA . ASP A 1 250 ? -16.311 12.351 23.877 1.00 70.38 250 ASP A CA 1
ATOM 2018 C C . ASP A 1 250 ? -17.675 12.000 24.494 1.00 70.38 250 ASP A C 1
ATOM 2020 O O . ASP A 1 250 ? -18.587 12.827 24.596 1.00 70.38 250 ASP A O 1
ATOM 2024 N N . ARG A 1 251 ? -17.835 10.729 24.883 1.00 73.94 251 ARG A N 1
ATOM 2025 C CA . ARG A 1 251 ? -19.115 10.165 25.359 1.00 73.94 251 ARG A CA 1
ATOM 2026 C C . ARG A 1 251 ? -18.971 9.268 26.591 1.00 73.94 251 ARG A C 1
ATOM 2028 O O . ARG A 1 251 ? -19.768 8.354 26.779 1.00 73.94 251 ARG A O 1
ATOM 2035 N N . GLY A 1 252 ? -17.934 9.479 27.404 1.00 78.88 252 GLY A N 1
ATOM 2036 C CA . GLY A 1 252 ? -17.728 8.742 28.661 1.00 78.88 252 GLY A CA 1
ATOM 2037 C C . GLY A 1 252 ? -17.313 7.268 28.522 1.00 78.88 252 GLY A C 1
ATOM 2038 O O . GLY A 1 252 ? -17.125 6.607 29.540 1.00 78.88 252 GLY A O 1
ATOM 2039 N N . LYS A 1 253 ? -17.140 6.762 27.293 1.00 87.19 253 LYS A N 1
ATOM 2040 C CA . LYS A 1 253 ? -16.524 5.458 27.005 1.00 87.19 253 LYS A CA 1
ATOM 2041 C C . LYS A 1 253 ? -15.069 5.618 26.588 1.00 87.19 253 LYS A C 1
ATOM 2043 O O . LYS A 1 253 ? -14.708 6.612 25.956 1.00 87.19 253 LYS A O 1
ATOM 2048 N N . THR A 1 254 ? -14.249 4.620 26.895 1.00 90.62 254 THR A N 1
ATOM 2049 C CA . THR A 1 254 ? -12.849 4.595 26.449 1.00 90.62 254 THR A CA 1
ATOM 2050 C C . THR A 1 254 ? -12.748 4.292 24.950 1.00 90.62 254 THR A C 1
ATOM 2052 O O . THR A 1 254 ? -13.663 3.746 24.326 1.00 90.62 254 THR A O 1
ATOM 2055 N N . LYS A 1 255 ? -11.612 4.631 24.336 1.00 91.44 255 LYS A N 1
ATOM 2056 C CA . LYS A 1 255 ? -11.354 4.303 22.926 1.00 91.44 255 LYS A CA 1
ATOM 2057 C C . LYS A 1 255 ? -11.256 2.794 22.687 1.00 91.44 255 LYS A C 1
ATOM 2059 O O . LYS A 1 255 ? -11.689 2.313 21.643 1.00 91.44 255 LYS A O 1
ATOM 2064 N N . GLU A 1 256 ? -10.749 2.037 23.660 1.00 92.56 256 GLU A N 1
ATOM 2065 C CA . GLU A 1 256 ? -10.715 0.575 23.630 1.00 92.56 256 GLU A CA 1
ATOM 2066 C C . GLU A 1 256 ? -12.131 -0.020 23.702 1.00 92.56 256 GLU A C 1
ATOM 2068 O O . GLU A 1 256 ? -12.441 -0.943 22.948 1.00 92.56 256 GLU A O 1
ATOM 2073 N N . GLU A 1 257 ? -13.014 0.542 24.537 1.00 93.50 257 GLU A N 1
ATOM 2074 C CA . GLU A 1 257 ? -14.433 0.161 24.611 1.00 93.50 257 GLU A CA 1
ATOM 2075 C C . GLU A 1 257 ? -15.138 0.341 23.264 1.00 93.50 257 GLU A C 1
ATOM 2077 O O . GLU A 1 257 ? -15.833 -0.571 22.793 1.00 93.50 257 GLU A O 1
ATOM 2082 N N . TRP A 1 258 ? -14.935 1.495 22.622 1.00 94.94 258 TRP A N 1
ATOM 2083 C CA . TRP A 1 258 ? -15.484 1.769 21.295 1.00 94.94 258 TRP A CA 1
ATOM 2084 C C . TRP A 1 258 ? -14.901 0.858 20.219 1.00 94.94 258 TRP A C 1
ATOM 2086 O O . TRP A 1 258 ? -15.655 0.354 19.386 1.00 94.94 258 TRP A O 1
ATOM 2096 N N . LEU A 1 259 ? -13.592 0.596 20.257 1.00 95.44 259 LEU A N 1
ATOM 2097 C CA . LEU A 1 259 ? -12.944 -0.293 19.297 1.00 95.44 259 LEU A CA 1
ATOM 2098 C C . LEU A 1 259 ? -13.504 -1.714 19.381 1.00 95.44 259 LEU A C 1
ATOM 2100 O O . LEU A 1 259 ? -13.813 -2.307 18.350 1.00 95.44 259 LEU A O 1
ATOM 2104 N N . ILE A 1 260 ? -13.673 -2.249 20.594 1.00 95.25 260 ILE A N 1
ATOM 2105 C CA . ILE A 1 260 ? -14.270 -3.573 20.792 1.00 95.25 260 ILE A CA 1
ATOM 2106 C C . ILE A 1 260 ? -15.729 -3.581 20.350 1.00 95.25 260 ILE A C 1
ATOM 2108 O O . ILE A 1 260 ? -16.120 -4.483 19.614 1.00 95.25 260 ILE A O 1
ATOM 2112 N N . THR A 1 261 ? -16.516 -2.569 20.723 1.00 94.12 261 THR A N 1
ATOM 2113 C CA . THR A 1 261 ? -17.923 -2.461 20.298 1.00 94.12 261 THR A CA 1
ATOM 2114 C C . THR A 1 261 ? -18.034 -2.533 18.772 1.00 94.12 261 THR A C 1
ATOM 2116 O O . THR A 1 261 ? -18.808 -3.327 18.234 1.00 94.12 261 THR A O 1
ATOM 2119 N N . ALA A 1 262 ? -17.209 -1.753 18.069 1.00 95.94 262 ALA A N 1
ATOM 2120 C CA . ALA A 1 262 ? -17.207 -1.705 16.615 1.00 95.94 262 ALA A CA 1
ATOM 2121 C C . ALA A 1 262 ? -16.714 -3.004 15.977 1.00 95.94 262 ALA A C 1
ATOM 2123 O O . ALA A 1 262 ? -17.354 -3.522 15.064 1.00 95.94 262 ALA A O 1
ATOM 2124 N N . ALA A 1 263 ? -15.617 -3.566 16.487 1.00 95.31 263 ALA A N 1
ATOM 2125 C CA . ALA A 1 263 ? -15.056 -4.808 15.976 1.00 95.31 263 ALA A CA 1
ATOM 2126 C C . ALA A 1 263 ? -16.038 -5.980 16.132 1.00 95.31 263 ALA A C 1
ATOM 2128 O O . ALA A 1 263 ? -16.258 -6.726 15.179 1.00 95.31 263 ALA A O 1
ATOM 2129 N N . ARG A 1 264 ? -16.699 -6.108 17.291 1.00 94.62 264 ARG A N 1
ATOM 2130 C CA . ARG A 1 264 ? -17.725 -7.139 17.521 1.00 94.62 264 ARG A CA 1
ATOM 2131 C C . ARG A 1 264 ? -18.879 -7.014 16.526 1.00 94.62 264 ARG A C 1
ATOM 2133 O O . ARG A 1 264 ? -19.284 -8.015 15.945 1.00 94.62 264 ARG A O 1
ATOM 2140 N N . ALA A 1 265 ? -19.362 -5.797 16.275 1.00 94.31 265 ALA A N 1
ATOM 2141 C CA . ALA A 1 265 ? -20.435 -5.550 15.310 1.00 94.31 265 ALA A CA 1
ATOM 2142 C C . ALA A 1 265 ? -20.000 -5.727 13.840 1.00 94.31 265 ALA A C 1
ATOM 2144 O O . ALA A 1 265 ? -20.817 -6.070 12.986 1.00 94.31 265 ALA A O 1
ATOM 2145 N N . ALA A 1 266 ? -18.729 -5.480 13.515 1.00 92.62 266 ALA A N 1
ATOM 2146 C CA . ALA A 1 266 ? -18.221 -5.553 12.147 1.00 92.62 266 ALA A CA 1
ATOM 2147 C C . ALA A 1 266 ? -17.789 -6.966 11.726 1.00 92.62 266 ALA A C 1
ATOM 2149 O O . ALA A 1 266 ? -18.063 -7.356 10.594 1.00 92.62 266 ALA A O 1
ATOM 2150 N N . CYS A 1 267 ? -17.119 -7.727 12.599 1.00 89.19 267 CYS A N 1
ATOM 2151 C CA . CYS A 1 267 ? -16.566 -9.045 12.257 1.00 89.19 267 CYS A CA 1
ATOM 2152 C C . CYS A 1 267 ? -16.991 -10.190 13.193 1.00 89.19 267 CYS A C 1
ATOM 2154 O O . CYS A 1 267 ? -16.730 -11.354 12.884 1.00 89.19 267 CYS A O 1
ATOM 2156 N N . GLY A 1 268 ? -17.675 -9.894 14.301 1.00 90.81 268 GLY A N 1
ATOM 2157 C CA . GLY A 1 268 ? -18.135 -10.889 15.268 1.00 90.81 268 GLY A CA 1
ATOM 2158 C C . GLY A 1 268 ? -17.054 -11.372 16.242 1.00 90.81 268 GLY A C 1
ATOM 2159 O O . GLY A 1 268 ? -15.848 -11.311 15.986 1.00 90.81 268 GLY A O 1
ATOM 2160 N N . ASP A 1 269 ? -17.501 -11.918 17.375 1.00 90.56 269 ASP A N 1
ATOM 2161 C CA . ASP A 1 269 ? -16.633 -12.311 18.495 1.00 90.56 269 ASP A CA 1
ATOM 2162 C C . ASP A 1 269 ? -15.598 -13.382 18.118 1.00 90.56 269 ASP A C 1
ATOM 2164 O O . ASP A 1 269 ? -14.480 -13.376 18.633 1.00 90.56 269 ASP A O 1
ATOM 2168 N N . MET A 1 270 ? -15.946 -14.299 17.208 1.00 87.44 270 MET A N 1
ATOM 2169 C CA . MET A 1 270 ? -15.044 -15.372 16.780 1.00 87.44 270 MET A CA 1
ATOM 2170 C C . MET A 1 270 ? -13.841 -14.832 15.999 1.00 87.44 270 MET A C 1
ATOM 2172 O O . MET A 1 270 ? -12.707 -15.243 16.254 1.00 87.44 270 MET A O 1
ATOM 2176 N N . VAL A 1 271 ? -14.074 -13.926 15.046 1.00 87.88 271 VAL A N 1
ATOM 2177 C CA . VAL A 1 271 ? -13.003 -13.339 14.229 1.00 87.88 271 VAL A CA 1
ATOM 2178 C C . VAL A 1 271 ? -12.134 -12.433 15.094 1.00 87.88 271 VAL A C 1
ATOM 2180 O O . VAL A 1 271 ? -10.909 -12.544 15.053 1.00 87.88 271 VAL A O 1
ATOM 2183 N N . LEU A 1 272 ? -12.755 -11.613 15.944 1.00 90.44 272 LEU A N 1
ATOM 2184 C CA . LEU A 1 272 ? -12.041 -10.746 16.876 1.00 90.44 272 LEU A CA 1
ATOM 2185 C C . LEU A 1 272 ? -11.145 -11.540 17.841 1.00 90.44 272 LEU A C 1
ATOM 2187 O O . LEU A 1 272 ? -9.981 -11.184 18.022 1.00 90.44 272 LEU A O 1
ATOM 2191 N N . ASN A 1 273 ? -11.636 -12.654 18.395 1.00 89.56 273 ASN A N 1
ATOM 2192 C CA . ASN A 1 273 ? -10.823 -13.543 19.230 1.00 89.56 273 ASN A CA 1
ATOM 2193 C C . ASN A 1 273 ? -9.578 -14.040 18.481 1.00 89.56 273 ASN A C 1
ATOM 2195 O O . ASN A 1 273 ? -8.473 -13.923 19.007 1.00 89.56 273 ASN A O 1
ATOM 2199 N N . LYS A 1 274 ? -9.727 -14.518 17.236 1.00 88.69 274 LYS A N 1
ATOM 2200 C CA . LYS A 1 274 ? -8.593 -14.987 16.418 1.00 88.69 274 LYS A CA 1
ATOM 2201 C C . LYS A 1 274 ? -7.566 -13.882 16.162 1.00 88.69 274 LYS A C 1
ATOM 2203 O O . LYS A 1 274 ? -6.366 -14.130 16.267 1.00 88.69 274 LYS A O 1
ATOM 2208 N N . ILE A 1 275 ? -8.024 -12.665 15.856 1.00 87.69 275 ILE A N 1
ATOM 2209 C CA . ILE A 1 275 ? -7.150 -11.499 15.650 1.00 87.69 275 ILE A CA 1
ATOM 2210 C C . ILE A 1 275 ? -6.330 -11.220 16.916 1.00 87.69 275 ILE A C 1
ATOM 2212 O O . ILE A 1 275 ? -5.112 -11.045 16.847 1.00 87.69 275 ILE A O 1
ATOM 2216 N N . LEU A 1 276 ? -6.977 -11.214 18.083 1.00 89.06 276 LEU A N 1
ATOM 2217 C CA . LEU A 1 276 ? -6.304 -10.941 19.351 1.00 89.06 276 LEU A CA 1
ATOM 2218 C C . LEU A 1 276 ? -5.365 -12.091 19.758 1.00 89.06 276 LEU A C 1
ATOM 2220 O O . LEU A 1 276 ? -4.268 -11.841 20.258 1.00 89.06 276 LEU A O 1
ATOM 2224 N N . GLU A 1 277 ? -5.741 -13.350 19.527 1.00 86.44 277 GLU A N 1
ATOM 2225 C CA . GLU A 1 277 ? -4.906 -14.537 19.772 1.00 86.44 277 GLU A CA 1
ATOM 2226 C C . GLU A 1 277 ? -3.639 -14.577 18.918 1.00 86.44 277 GLU A C 1
ATOM 2228 O O . GLU A 1 277 ? -2.586 -14.955 19.430 1.00 86.44 277 GLU A O 1
ATOM 2233 N N . ALA A 1 278 ? -3.707 -14.118 17.667 1.00 86.62 278 ALA A N 1
ATOM 2234 C CA . ALA A 1 278 ? -2.550 -14.038 16.777 1.00 86.62 278 ALA A CA 1
ATOM 2235 C C . ALA A 1 278 ? -1.500 -12.998 17.222 1.00 86.62 278 ALA A C 1
ATOM 2237 O O . ALA A 1 278 ? -0.351 -13.029 16.766 1.00 86.62 278 ALA A O 1
ATOM 2238 N N . ALA A 1 279 ? -1.865 -12.068 18.111 1.00 86.44 279 ALA A N 1
ATOM 2239 C CA . ALA A 1 279 ? -0.935 -11.088 18.657 1.00 86.44 279 ALA A CA 1
ATOM 2240 C C . ALA A 1 279 ? 0.146 -11.751 19.526 1.00 86.44 279 ALA A C 1
ATOM 2242 O O . ALA A 1 279 ? -0.085 -12.761 20.194 1.00 86.44 279 ALA A O 1
ATOM 2243 N N . LYS A 1 280 ? 1.338 -11.141 19.591 1.00 81.25 280 LYS A N 1
ATOM 2244 C CA . LYS A 1 280 ? 2.406 -11.624 20.483 1.00 81.25 280 LYS A CA 1
ATOM 2245 C C . LYS A 1 280 ? 1.891 -11.669 21.926 1.00 81.25 280 LYS A C 1
ATOM 2247 O O . LYS A 1 280 ? 1.217 -10.749 22.377 1.00 81.25 280 LYS A O 1
ATOM 2252 N N . LYS A 1 281 ? 2.269 -12.698 22.693 1.00 76.44 281 LYS A N 1
ATOM 2253 C CA . LYS A 1 281 ? 1.804 -12.904 24.084 1.00 76.44 281 LYS A CA 1
ATOM 225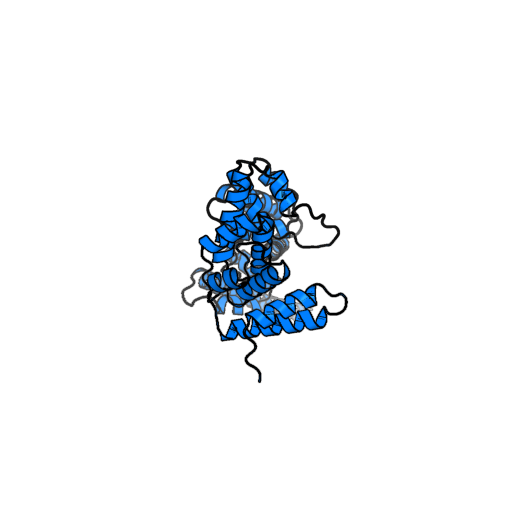4 C C . LYS A 1 281 ? 2.060 -11.699 25.012 1.00 76.44 281 LYS A C 1
ATOM 2256 O O . LYS A 1 281 ? 1.373 -11.524 26.017 1.00 76.44 281 LYS A O 1
ATOM 2261 N N . ASN A 1 282 ? 3.052 -10.870 24.695 1.00 79.50 282 ASN A N 1
ATOM 2262 C CA . ASN A 1 282 ? 3.408 -9.662 25.437 1.00 79.50 282 ASN A CA 1
ATOM 2263 C C . ASN A 1 282 ? 2.849 -8.356 24.842 1.00 79.50 282 ASN A C 1
ATOM 2265 O O . ASN A 1 282 ? 3.162 -7.298 25.376 1.00 79.50 282 ASN A O 1
ATOM 2269 N N . ASP A 1 283 ? 2.029 -8.413 23.792 1.00 87.81 283 ASP A N 1
ATOM 2270 C CA . ASP A 1 283 ? 1.403 -7.236 23.192 1.00 87.81 283 ASP A CA 1
ATOM 2271 C C . ASP A 1 283 ? 0.407 -6.600 24.174 1.00 87.81 283 ASP A C 1
ATOM 2273 O O . ASP A 1 283 ? -0.586 -7.215 24.575 1.00 87.81 283 ASP A O 1
ATOM 2277 N N . GLN A 1 284 ? 0.714 -5.381 24.617 1.00 88.31 284 GLN A N 1
ATOM 2278 C CA . GLN A 1 284 ? -0.060 -4.699 25.649 1.00 88.31 284 GLN A CA 1
ATOM 2279 C C . GLN A 1 284 ? -1.436 -4.264 25.136 1.00 88.31 284 GLN A C 1
ATOM 2281 O O . GLN A 1 284 ? -2.423 -4.417 25.856 1.00 88.31 284 GLN A O 1
ATOM 2286 N N . THR A 1 285 ? -1.517 -3.795 23.891 1.00 88.12 285 THR A N 1
ATOM 2287 C CA . THR A 1 285 ? -2.777 -3.405 23.248 1.00 88.12 285 THR A CA 1
ATOM 2288 C C . THR A 1 285 ? -3.707 -4.607 23.161 1.00 88.12 285 THR A C 1
ATOM 2290 O O . THR A 1 285 ? -4.846 -4.552 23.619 1.00 88.12 285 THR A O 1
ATOM 2293 N N . ALA A 1 286 ? -3.201 -5.750 22.694 1.00 90.56 286 ALA A N 1
ATOM 2294 C CA . ALA A 1 286 ? -3.994 -6.969 22.596 1.00 90.56 286 ALA A CA 1
ATOM 2295 C C . ALA A 1 286 ? -4.468 -7.493 23.965 1.00 90.56 286 ALA A C 1
ATOM 2297 O O . ALA A 1 286 ? -5.512 -8.137 24.050 1.00 90.56 286 ALA A O 1
ATOM 2298 N N . LYS A 1 287 ? -3.713 -7.261 25.049 1.00 90.19 287 LYS A N 1
ATOM 2299 C CA . LYS A 1 287 ? -4.152 -7.605 26.415 1.00 90.19 287 LYS A CA 1
ATOM 2300 C C . LYS A 1 287 ? -5.292 -6.712 26.895 1.00 90.19 287 LYS A C 1
ATOM 2302 O O . LYS A 1 287 ? -6.233 -7.228 27.492 1.00 90.19 287 LYS A O 1
ATOM 2307 N N . LEU A 1 288 ? -5.207 -5.404 26.652 1.00 91.31 288 LEU A N 1
ATOM 2308 C CA . LEU A 1 288 ? -6.265 -4.456 27.011 1.00 91.31 288 LEU A CA 1
ATOM 2309 C C . LEU A 1 288 ? -7.559 -4.777 26.257 1.00 91.31 288 LEU A C 1
ATOM 2311 O O . LEU A 1 288 ? -8.605 -4.931 26.878 1.00 91.31 288 LEU A O 1
ATOM 2315 N N . LEU A 1 289 ? -7.456 -5.001 24.947 1.00 92.62 289 LEU A N 1
ATOM 2316 C CA . LEU A 1 289 ? -8.590 -5.349 24.093 1.00 92.62 289 LEU A CA 1
ATOM 2317 C C . LEU A 1 289 ? -9.241 -6.687 24.474 1.00 92.62 289 LEU A C 1
ATOM 2319 O O . LEU A 1 289 ? -10.462 -6.792 24.454 1.00 92.62 289 LEU A O 1
ATOM 2323 N N . ARG A 1 290 ? -8.459 -7.692 24.895 1.00 91.94 290 ARG A N 1
ATOM 2324 C CA . ARG A 1 290 ? -9.010 -8.950 25.434 1.00 91.94 290 ARG A CA 1
ATOM 2325 C C . ARG A 1 290 ? -9.819 -8.736 26.707 1.00 91.94 290 ARG A C 1
ATOM 2327 O O . ARG A 1 290 ? -10.940 -9.216 26.794 1.00 91.94 290 ARG A O 1
ATOM 2334 N N . ARG A 1 291 ? -9.270 -7.986 27.669 1.00 91.75 291 ARG A N 1
ATOM 2335 C CA . ARG A 1 291 ? -9.976 -7.676 28.923 1.00 91.75 291 ARG A CA 1
ATOM 2336 C C . ARG A 1 291 ? -11.286 -6.948 28.659 1.00 91.75 291 ARG A C 1
ATOM 2338 O O . ARG A 1 291 ? -12.289 -7.252 29.292 1.00 91.75 291 ARG A O 1
ATOM 2345 N N . GLU A 1 292 ? -11.266 -6.006 27.723 1.00 94.75 292 GLU A N 1
ATOM 2346 C CA . GLU A 1 292 ? -12.455 -5.248 27.357 1.00 94.75 292 GLU A CA 1
ATOM 2347 C C . GLU A 1 292 ? -13.493 -6.124 26.636 1.00 94.75 292 GLU A C 1
ATOM 2349 O O . GLU A 1 292 ? -14.678 -6.067 26.954 1.00 94.75 292 GLU A O 1
ATOM 2354 N N . LEU A 1 293 ? -13.059 -7.023 25.747 1.00 93.56 293 LEU A N 1
ATOM 2355 C CA . LEU A 1 293 ? -13.939 -8.015 25.125 1.00 93.56 293 LEU A CA 1
ATOM 2356 C C . LEU A 1 293 ? -14.607 -8.934 26.157 1.00 93.56 293 LEU A C 1
ATOM 2358 O O . LEU A 1 293 ? -15.817 -9.151 26.087 1.00 93.56 293 LEU A O 1
ATOM 2362 N N . ASP A 1 294 ? -13.843 -9.451 27.119 1.00 92.31 294 ASP A N 1
ATOM 2363 C CA . ASP A 1 294 ? -14.368 -10.323 28.174 1.00 92.31 294 ASP A CA 1
ATOM 2364 C C . ASP A 1 294 ? -15.371 -9.578 29.066 1.00 92.31 294 ASP A C 1
ATOM 2366 O O . ASP A 1 294 ? -16.464 -10.084 29.324 1.00 92.31 294 ASP A O 1
ATOM 2370 N N . LYS A 1 295 ? -15.051 -8.337 29.463 1.00 93.00 295 LYS A N 1
ATOM 2371 C CA . LYS A 1 295 ? -15.953 -7.457 30.223 1.00 93.00 295 LYS A CA 1
ATOM 2372 C C . LYS A 1 295 ? -17.288 -7.264 29.498 1.00 93.00 295 LYS A C 1
ATOM 2374 O O . LYS A 1 295 ? -18.341 -7.432 30.108 1.00 93.00 295 LYS A O 1
ATOM 2379 N N . GLN A 1 296 ? -17.268 -6.955 28.201 1.00 92.38 296 GLN A N 1
ATOM 2380 C CA . GLN A 1 296 ? -18.501 -6.742 27.436 1.00 92.38 296 GLN A CA 1
ATOM 2381 C C . GLN A 1 296 ? -19.315 -8.024 27.227 1.00 92.38 296 GLN A C 1
ATOM 2383 O O . GLN A 1 296 ? -20.542 -7.955 27.177 1.00 92.38 296 GLN A O 1
ATOM 2388 N N . LYS A 1 297 ? -18.667 -9.192 27.116 1.00 90.44 297 LYS A N 1
ATOM 2389 C CA . LYS A 1 297 ? -19.363 -10.489 27.045 1.00 90.44 297 LYS A CA 1
ATOM 2390 C C . LYS A 1 297 ? -20.084 -10.821 28.348 1.00 90.44 297 LYS A C 1
ATOM 2392 O O . LYS A 1 297 ? -21.231 -11.254 28.300 1.00 90.44 297 LYS A O 1
ATOM 2397 N N . ILE A 1 298 ? -19.436 -10.587 29.492 1.00 90.56 298 ILE A N 1
ATOM 2398 C CA . ILE A 1 298 ? -20.043 -10.795 30.816 1.00 90.56 298 ILE A CA 1
ATOM 2399 C C . ILE A 1 298 ? -21.280 -9.903 30.964 1.00 90.56 298 ILE A C 1
ATOM 2401 O O . ILE A 1 298 ? -22.369 -10.415 31.197 1.00 90.56 298 ILE A O 1
ATOM 2405 N N . LEU A 1 299 ? -21.139 -8.599 30.697 1.00 88.06 299 LEU A N 1
ATOM 2406 C CA . LEU A 1 299 ? -22.254 -7.648 30.773 1.00 88.06 299 LEU A CA 1
ATOM 2407 C C . LEU A 1 299 ? -23.425 -8.034 29.857 1.00 88.06 299 LEU A C 1
ATOM 2409 O O . LEU A 1 299 ? -24.585 -7.885 30.231 1.00 88.06 299 LEU A O 1
ATOM 2413 N N . GLN A 1 300 ? -23.140 -8.538 28.654 1.00 86.44 300 GLN A N 1
ATOM 2414 C CA . GLN A 1 300 ? -24.184 -8.977 27.730 1.00 86.44 300 GLN A CA 1
ATOM 2415 C C . GLN A 1 300 ? -24.925 -10.223 28.236 1.00 86.44 300 GLN A C 1
ATOM 2417 O O . GLN A 1 300 ? -26.147 -10.289 28.102 1.00 86.44 300 GLN A O 1
ATOM 2422 N N . ASN A 1 301 ? -24.212 -11.186 28.826 1.00 84.50 301 ASN A N 1
ATOM 2423 C CA . ASN A 1 301 ? -24.819 -12.383 29.407 1.00 84.50 301 ASN A CA 1
ATOM 2424 C C . ASN A 1 301 ? -25.682 -12.045 30.628 1.00 84.50 301 ASN A C 1
ATOM 2426 O O . ASN A 1 301 ? -26.801 -12.545 30.730 1.00 84.50 301 ASN A O 1
ATOM 2430 N N . ASP A 1 302 ? -25.197 -11.166 31.507 1.00 86.12 302 ASP A N 1
ATOM 2431 C CA . ASP A 1 302 ? -25.938 -10.721 32.691 1.00 86.12 302 ASP A CA 1
ATOM 2432 C C . ASP A 1 302 ? -27.235 -10.005 32.288 1.00 86.12 302 ASP A C 1
ATOM 2434 O O . ASP A 1 302 ? -28.308 -10.303 32.812 1.00 86.12 302 ASP A O 1
ATOM 2438 N N . ASN A 1 303 ? -27.168 -9.118 31.289 1.00 84.75 303 ASN A N 1
ATOM 2439 C CA . ASN A 1 303 ? -28.350 -8.440 30.753 1.00 84.75 303 ASN A CA 1
ATOM 2440 C C . ASN A 1 303 ? -29.355 -9.422 30.133 1.00 84.75 303 ASN A C 1
ATOM 2442 O O . ASN A 1 303 ? -30.557 -9.281 30.347 1.00 84.75 303 ASN A O 1
ATOM 2446 N N . ALA A 1 304 ? -28.880 -10.425 29.385 1.00 84.44 304 ALA A N 1
ATOM 2447 C CA . ALA A 1 304 ? -29.745 -11.444 28.793 1.00 84.44 304 ALA A CA 1
ATOM 2448 C C . ALA A 1 304 ? -30.437 -12.304 29.863 1.00 84.44 304 ALA A C 1
ATOM 2450 O O . ALA A 1 304 ? -31.622 -12.614 29.739 1.00 84.44 304 ALA A O 1
ATOM 2451 N N . PHE A 1 305 ? -29.715 -12.657 30.928 1.00 85.00 305 PHE A N 1
ATOM 2452 C CA . PHE A 1 305 ? -30.268 -13.396 32.058 1.00 85.00 305 PHE A CA 1
ATOM 2453 C C . PHE A 1 305 ? -31.324 -12.580 32.816 1.00 85.00 305 PHE A C 1
ATOM 2455 O O . PHE A 1 305 ? -32.408 -13.090 33.096 1.00 85.00 305 PHE A O 1
ATOM 2462 N N . ASN A 1 306 ? -31.053 -11.300 33.084 1.00 85.50 306 ASN A N 1
ATOM 2463 C CA . ASN A 1 306 ? -32.005 -10.416 33.759 1.00 85.50 306 ASN A CA 1
ATOM 2464 C C . ASN A 1 306 ? -33.282 -10.206 32.933 1.00 85.50 306 ASN A C 1
ATOM 2466 O O . ASN A 1 306 ? -34.378 -10.344 33.469 1.00 85.50 306 ASN A O 1
ATOM 2470 N N . ALA A 1 307 ? -33.157 -9.973 31.622 1.00 85.25 307 ALA A N 1
ATOM 2471 C CA . ALA A 1 307 ? -34.309 -9.840 30.729 1.00 85.25 307 ALA A CA 1
ATOM 2472 C C . ALA A 1 307 ? -35.168 -11.119 30.682 1.00 85.25 307 ALA A C 1
ATOM 2474 O O . ALA A 1 307 ? -36.396 -11.049 30.629 1.00 85.25 307 ALA A O 1
ATOM 2475 N N . TYR A 1 308 ? -34.538 -12.299 30.739 1.00 87.69 308 TYR A N 1
ATOM 2476 C CA . TYR A 1 308 ? -35.258 -13.569 30.846 1.00 87.69 308 TYR A CA 1
ATOM 2477 C C . TYR A 1 308 ? -36.062 -13.657 32.150 1.00 87.69 308 TYR A C 1
ATOM 2479 O O . TYR A 1 308 ? -37.238 -14.018 32.113 1.00 87.69 308 TYR A O 1
ATOM 2487 N N . LEU A 1 309 ? -35.460 -13.301 33.291 1.00 87.75 309 LEU A N 1
ATOM 2488 C CA . LEU A 1 309 ? -36.154 -13.301 34.583 1.00 87.75 309 LEU A CA 1
ATOM 2489 C C . LEU A 1 309 ? -37.330 -12.318 34.612 1.00 87.75 309 LEU A C 1
ATOM 2491 O O . LEU A 1 309 ? -38.400 -12.679 35.096 1.00 87.75 309 LEU A O 1
ATOM 2495 N N . GLU A 1 310 ? -37.162 -11.112 34.068 1.00 87.44 310 GLU A N 1
ATOM 2496 C CA . GLU A 1 310 ? -38.241 -10.121 33.962 1.00 87.44 310 GLU A CA 1
ATOM 2497 C C . GLU A 1 310 ? -39.412 -10.636 33.115 1.00 87.44 310 GLU A C 1
ATOM 2499 O O . GLU A 1 310 ? -40.565 -10.526 33.532 1.00 87.44 310 GLU A O 1
ATOM 2504 N N . GLY A 1 311 ? -39.129 -11.277 31.976 1.00 88.44 311 GLY A N 1
ATOM 2505 C CA . GLY A 1 311 ? -40.163 -11.896 31.144 1.00 88.44 311 GLY A CA 1
ATOM 2506 C C . GLY A 1 311 ? -40.907 -13.032 31.857 1.00 88.44 311 GLY A C 1
ATOM 2507 O O . GLY A 1 311 ? -42.126 -13.135 31.745 1.00 88.44 311 GLY A O 1
ATOM 2508 N N . GLN A 1 312 ? -40.204 -13.862 32.638 1.00 87.94 312 GLN A N 1
ATOM 2509 C CA . GLN A 1 312 ? -40.848 -14.902 33.452 1.00 87.94 312 GLN A CA 1
ATOM 2510 C C . GLN A 1 312 ? -41.720 -14.309 34.569 1.00 87.94 312 GLN A C 1
ATOM 2512 O O . GLN A 1 312 ? -42.793 -14.834 34.846 1.00 87.94 312 GLN A O 1
ATOM 2517 N N . LEU A 1 313 ? -41.289 -13.212 35.199 1.00 82.94 313 LEU A N 1
ATOM 2518 C CA . LEU A 1 313 ? -42.064 -12.539 36.245 1.00 82.94 313 LEU A CA 1
ATOM 2519 C C . LEU A 1 313 ? -43.354 -11.911 35.704 1.00 82.94 313 LEU A C 1
ATOM 2521 O O . LEU A 1 313 ? -44.377 -11.991 36.380 1.00 82.94 313 LEU A O 1
ATOM 2525 N N . GLN A 1 314 ? -43.333 -11.341 34.495 1.00 82.69 314 GLN A N 1
ATOM 2526 C CA . GLN A 1 314 ? -44.539 -10.810 33.846 1.00 82.69 314 GLN A CA 1
ATOM 2527 C C . GLN A 1 314 ? -45.558 -11.911 33.526 1.00 82.69 314 GLN A C 1
ATOM 2529 O O . GLN A 1 314 ? -46.737 -11.737 33.807 1.00 82.69 314 GLN A O 1
ATOM 2534 N N . LEU A 1 315 ? -45.104 -13.077 33.052 1.00 80.31 315 LEU A N 1
ATOM 2535 C CA . LEU A 1 315 ? -45.973 -14.233 32.782 1.00 80.31 315 LEU A CA 1
ATOM 2536 C C . LEU A 1 315 ? -46.623 -14.832 34.040 1.00 80.31 315 LEU A C 1
ATOM 2538 O O . LEU A 1 315 ? -47.620 -15.533 33.931 1.00 80.31 315 LEU A O 1
ATOM 2542 N N . ILE A 1 316 ? -46.046 -14.604 35.223 1.00 81.25 316 ILE A N 1
ATOM 2543 C CA . ILE A 1 316 ? -46.616 -15.046 36.508 1.00 81.25 316 ILE A CA 1
ATOM 2544 C C . ILE A 1 316 ? -47.648 -14.031 37.041 1.00 81.25 316 ILE A C 1
ATOM 2546 O O . ILE A 1 316 ? -48.434 -14.363 37.927 1.00 81.25 316 ILE A O 1
ATOM 2550 N N . GLN A 1 317 ? -47.634 -12.792 36.540 1.00 72.88 317 GLN A N 1
ATOM 2551 C CA . GLN A 1 317 ? -48.524 -11.708 36.974 1.00 72.88 317 GLN A CA 1
ATOM 2552 C C . GLN A 1 317 ? -49.777 -11.536 36.092 1.00 72.88 317 GLN A C 1
ATOM 2554 O O . GLN A 1 317 ? -50.668 -10.781 36.486 1.00 72.88 317 GLN A O 1
ATOM 2559 N N . GLU A 1 318 ? -49.856 -12.231 34.952 1.00 59.69 318 GLU A N 1
ATOM 2560 C CA . GLU A 1 318 ? -51.042 -12.362 34.080 1.00 59.69 318 GLU A CA 1
ATOM 2561 C C . GLU A 1 318 ? -51.870 -13.612 34.418 1.00 59.69 318 GLU A C 1
ATOM 2563 O O . GLU A 1 318 ? -53.119 -13.512 34.368 1.00 59.69 318 GLU A O 1
#

Solvent-accessible surface area (backbone atoms only — not comparable to full-atom values): 18272 Å² total; per-residue (Å²): 131,84,88,70,53,69,70,57,56,50,52,51,44,54,60,41,70,75,41,91,93,34,63,69,60,38,50,53,52,50,53,52,51,47,53,49,45,66,73,72,58,66,56,64,65,57,49,40,55,75,50,33,50,76,62,83,38,52,69,72,49,50,53,51,49,45,54,48,44,55,78,38,29,96,81,50,79,81,49,72,70,52,54,54,38,38,38,76,60,46,35,64,63,45,41,46,54,49,38,50,53,22,58,76,68,74,43,40,66,70,53,42,54,52,40,52,53,51,46,53,50,48,40,57,77,67,65,55,50,65,64,57,52,36,57,74,65,57,70,73,70,66,75,88,72,72,68,76,75,56,53,69,58,51,51,49,47,52,56,47,27,59,75,69,64,52,82,57,58,64,61,59,53,67,72,48,57,68,64,58,45,46,52,36,48,41,54,41,72,76,43,89,88,35,64,69,62,46,51,53,50,50,53,54,52,45,55,54,61,75,64,54,73,79,53,71,68,55,37,50,34,46,53,40,56,65,60,44,37,87,55,58,51,94,73,34,76,49,50,66,57,54,40,53,45,48,60,72,65,63,76,95,64,53,52,63,55,51,49,46,55,20,45,41,75,72,62,32,66,70,53,51,49,52,58,45,64,72,44,62,95,80,42,62,66,47,52,53,50,48,54,49,47,52,52,53,51,50,55,51,50,53,52,54,52,51,53,50,51,53,54,54,54,52,66,73,74,111

Secondary structure (DSSP, 8-state):
-----HHHHHHHHHHHHTSTT-HHHHHHHHHHHHHHHHHH---HHHHHHHTTTTTT--HHHHHHHHHHHHHHGGG----HHHHHHHHHHHHHHHHHHHHHHHHHTT--HHHHHHHHHHHHHHHHHTT--HHHHHHHTTTT--GGG-PPP-HHHHHHHHHHHHHTT-STHHHHHHTS-HHHHHHHHHHHTTSTT-HHHHHHHHHHHHHHHHT--S-HHHHHHHHHHHTTTTSSTTT-TTHHHHHHHHHHH-SSS-HHHHHHHHHHHHHHHHHHHHHHHTS-TT-HHHHHHHHHHHHHHHHHHHHHHHHHHHHHHHHHH-

Radius of gyration: 26.91 Å; Cα contacts (8 Å, |Δi|>4): 246; chains: 1; bounding box: 76×57×74 Å

Organism: NCBI:txid542832

Nearest PDB structures (foldseek):
  5zc3-assembly1_B  TM=3.701E-01  e=5.675E-06  Phytophthora capsici
  8pkp-assembly1_V  TM=2.103E-01  e=3.510E-01  Homo sapiens
  8qoy-assembly1_A  TM=2.797E-01  e=1.780E+00  Actinobacillus pleuropneumoniae
  5ulo-assembly1_A  TM=1.719E-01  e=9.535E-01  Homo sapiens
  5nnr-assembly1_A  TM=1.858E-01  e=1.935E+00  Thermochaetoides thermophila

Mean predicted aligned error: 7.65 Å